Protein AF-A0A951X5S6-F1 (afdb_monomer)

Structure (mmCIF, N/CA/C/O backbone):
data_AF-A0A951X5S6-F1
#
_entry.id   AF-A0A951X5S6-F1
#
loop_
_atom_site.group_PDB
_atom_site.id
_atom_site.type_symbol
_atom_site.label_atom_id
_atom_site.label_alt_id
_atom_site.label_comp_id
_atom_site.label_asym_id
_atom_site.label_entity_id
_atom_site.label_seq_id
_atom_site.pdbx_PDB_ins_code
_atom_site.Cartn_x
_atom_site.Cartn_y
_atom_site.Cartn_z
_atom_site.occupancy
_atom_site.B_iso_or_equiv
_atom_site.auth_seq_id
_atom_site.auth_comp_id
_atom_site.auth_asym_id
_atom_site.auth_atom_id
_atom_site.pdbx_PDB_model_num
ATOM 1 N N . MET A 1 1 ? 28.724 -20.709 -17.240 1.00 33.88 1 MET A N 1
ATOM 2 C CA . MET A 1 1 ? 28.760 -19.579 -18.193 1.00 33.88 1 MET A CA 1
ATOM 3 C C . MET A 1 1 ? 27.485 -18.787 -17.995 1.00 33.88 1 MET A C 1
ATOM 5 O O . MET A 1 1 ? 26.428 -19.285 -18.357 1.00 33.88 1 MET A O 1
ATOM 9 N N . ASN A 1 2 ? 27.574 -17.626 -17.344 1.00 42.31 2 ASN A N 1
ATOM 10 C CA . ASN A 1 2 ? 26.446 -16.705 -17.236 1.00 42.31 2 ASN A CA 1
ATOM 11 C C . ASN A 1 2 ? 26.191 -16.159 -18.646 1.00 42.31 2 ASN A C 1
ATOM 13 O O . ASN A 1 2 ? 27.081 -15.526 -19.214 1.00 42.31 2 ASN A O 1
ATOM 17 N N . LYS A 1 3 ? 25.040 -16.475 -19.251 1.00 47.88 3 LYS A N 1
ATOM 18 C CA . LYS A 1 3 ? 24.579 -15.734 -20.429 1.00 47.88 3 LYS A CA 1
ATOM 19 C C . LYS A 1 3 ? 24.413 -14.295 -19.947 1.00 47.88 3 LYS A C 1
ATOM 21 O O . LYS A 1 3 ? 23.659 -14.082 -19.006 1.00 47.88 3 LYS A O 1
ATOM 26 N N . GLY A 1 4 ? 25.188 -13.359 -20.493 1.00 52.12 4 GLY A N 1
ATOM 27 C CA . GLY A 1 4 ? 24.989 -11.945 -20.184 1.00 52.12 4 GLY A CA 1
ATOM 28 C C . GLY A 1 4 ? 23.537 -11.593 -20.491 1.00 52.12 4 GLY A C 1
ATOM 29 O O . GLY A 1 4 ? 23.068 -11.938 -21.575 1.00 52.12 4 GLY A O 1
ATOM 30 N N . GLU A 1 5 ? 22.831 -11.013 -19.520 1.00 60.69 5 GLU A N 1
ATOM 31 C CA . GLU A 1 5 ? 21.484 -10.473 -19.731 1.00 60.69 5 GLU A CA 1
ATOM 32 C C . GLU A 1 5 ? 21.517 -9.557 -20.962 1.00 60.69 5 GLU A C 1
ATOM 34 O O . GLU A 1 5 ? 22.439 -8.745 -21.109 1.00 60.69 5 GLU A O 1
ATOM 39 N N . ASP A 1 6 ? 20.548 -9.705 -21.872 1.00 77.62 6 ASP A N 1
ATOM 40 C CA . ASP A 1 6 ? 20.397 -8.749 -22.970 1.00 77.62 6 ASP A CA 1
ATOM 41 C C . ASP A 1 6 ? 20.072 -7.389 -22.330 1.00 77.62 6 ASP A C 1
ATOM 43 O O . ASP A 1 6 ? 19.086 -7.287 -21.598 1.00 77.62 6 ASP A O 1
ATOM 47 N N . PRO A 1 7 ? 20.861 -6.328 -22.578 1.00 72.8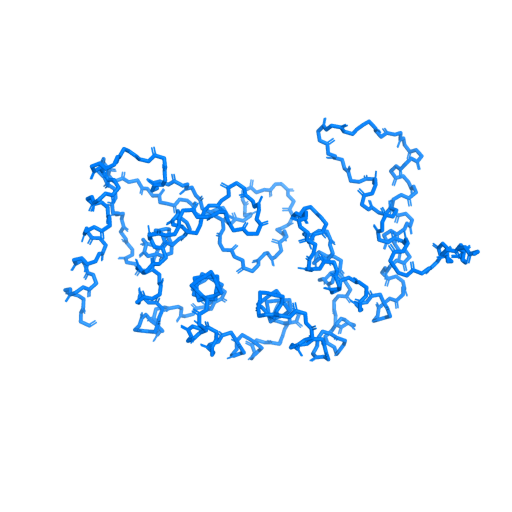8 7 PRO A N 1
ATOM 48 C CA . PRO A 1 7 ? 20.633 -5.015 -21.971 1.00 72.88 7 PRO A CA 1
ATOM 49 C C . PRO A 1 7 ? 19.288 -4.382 -22.370 1.00 72.88 7 PRO A C 1
ATOM 51 O O . PRO A 1 7 ? 18.939 -3.319 -21.862 1.00 72.88 7 PRO A O 1
ATOM 54 N N . ARG A 1 8 ? 18.547 -5.007 -23.293 1.00 81.31 8 ARG A N 1
ATOM 55 C CA . ARG A 1 8 ? 17.201 -4.617 -23.726 1.00 81.31 8 ARG A CA 1
ATOM 56 C C . ARG A 1 8 ? 16.091 -5.431 -23.054 1.00 81.31 8 ARG A C 1
ATOM 58 O O . ARG A 1 8 ? 14.921 -5.163 -23.318 1.00 81.31 8 ARG A O 1
ATOM 65 N N . GLU A 1 9 ? 16.418 -6.423 -22.227 1.00 94.88 9 GLU A N 1
ATOM 66 C CA . GLU A 1 9 ? 15.414 -7.141 -21.442 1.00 94.88 9 GLU A CA 1
ATOM 67 C C . GLU A 1 9 ? 14.782 -6.209 -20.395 1.00 94.88 9 GLU A C 1
ATOM 69 O O . GLU A 1 9 ? 15.499 -5.425 -19.764 1.00 94.88 9 GLU A O 1
ATOM 74 N N . PRO A 1 10 ? 13.459 -6.304 -20.153 1.00 96.31 10 PRO A N 1
ATOM 75 C CA . PRO A 1 10 ? 12.769 -5.439 -19.199 1.00 96.31 10 PRO A CA 1
ATOM 76 C C . PRO A 1 10 ? 13.418 -5.393 -17.806 1.00 96.31 10 PRO A C 1
ATOM 78 O O . PRO A 1 10 ? 13.558 -4.321 -17.233 1.00 96.31 10 PRO A O 1
ATOM 81 N N . ALA A 1 11 ? 13.876 -6.529 -17.271 1.00 95.88 11 ALA A N 1
ATOM 82 C CA . ALA A 1 11 ? 14.515 -6.570 -15.953 1.00 95.88 11 ALA A CA 1
ATOM 83 C C . ALA A 1 11 ? 15.849 -5.796 -15.918 1.00 95.88 11 ALA A C 1
ATOM 85 O O . ALA A 1 11 ? 16.126 -5.065 -14.968 1.00 95.88 11 ALA A O 1
ATOM 86 N N . ALA A 1 12 ? 16.659 -5.905 -16.976 1.00 95.81 12 ALA A N 1
ATOM 87 C CA . ALA A 1 12 ? 17.921 -5.177 -17.091 1.00 95.81 12 ALA A CA 1
ATOM 88 C C . ALA A 1 12 ? 17.687 -3.665 -17.246 1.00 95.81 12 ALA A C 1
ATOM 90 O O . ALA A 1 12 ? 18.358 -2.861 -16.595 1.00 95.81 12 ALA A O 1
ATOM 91 N N . LEU A 1 13 ? 16.695 -3.277 -18.056 1.00 97.31 13 LEU A N 1
ATOM 92 C CA . LEU A 1 13 ? 16.272 -1.883 -18.198 1.00 97.31 13 LEU A CA 1
ATOM 93 C C . LEU A 1 13 ? 15.762 -1.316 -16.869 1.00 97.31 13 LEU A C 1
ATOM 95 O O . LEU A 1 13 ? 16.138 -0.208 -16.490 1.00 97.31 13 LEU A O 1
ATOM 99 N N . PHE A 1 14 ? 14.956 -2.079 -16.130 1.00 97.06 14 PHE A N 1
ATOM 100 C CA . PHE A 1 14 ? 14.435 -1.643 -14.838 1.00 97.06 14 PHE A CA 1
ATOM 101 C C . PHE A 1 14 ? 15.543 -1.477 -13.801 1.00 97.06 14 PHE A C 1
ATOM 103 O O . PHE A 1 14 ? 15.618 -0.434 -13.157 1.00 97.06 14 PHE A O 1
ATOM 110 N N . ARG A 1 15 ? 16.485 -2.422 -13.712 1.00 95.38 15 ARG A N 1
ATOM 111 C CA . ARG A 1 15 ? 17.661 -2.280 -12.841 1.00 95.38 15 ARG A CA 1
ATOM 112 C C . ARG A 1 15 ? 18.473 -1.032 -13.182 1.00 95.38 15 ARG A C 1
ATOM 114 O O . ARG A 1 15 ? 18.850 -0.281 -12.286 1.00 95.38 15 ARG A O 1
ATOM 121 N N . ARG A 1 16 ? 18.685 -0.769 -14.476 1.00 94.62 16 ARG A N 1
ATOM 122 C CA . ARG A 1 16 ? 19.386 0.436 -14.932 1.00 94.62 16 ARG A CA 1
ATOM 123 C C . ARG A 1 16 ? 18.638 1.712 -14.559 1.00 94.62 16 ARG A C 1
ATOM 125 O O . ARG A 1 16 ? 19.273 2.696 -14.204 1.00 94.62 16 ARG A O 1
ATOM 132 N N . TYR A 1 17 ? 17.310 1.705 -14.626 1.00 95.50 17 TYR A N 1
ATOM 133 C CA . TYR A 1 17 ? 16.494 2.813 -14.142 1.00 95.50 17 TYR A CA 1
ATOM 134 C C . TYR A 1 17 ? 16.643 2.995 -12.622 1.00 95.50 17 TYR A C 1
ATOM 136 O O . TYR A 1 17 ? 16.951 4.100 -12.172 1.00 95.50 17 TYR A O 1
ATOM 144 N N . LEU A 1 18 ? 16.544 1.918 -11.837 1.00 93.69 18 LEU A N 1
ATOM 145 C CA . LEU A 1 18 ? 16.705 1.965 -10.382 1.00 93.69 18 LEU A CA 1
ATOM 146 C C . LEU A 1 18 ? 18.058 2.519 -9.944 1.00 93.69 18 LEU A C 1
ATOM 148 O O . LEU A 1 18 ? 18.103 3.296 -8.995 1.00 93.69 18 LEU A O 1
ATOM 152 N N . GLU A 1 19 ? 19.149 2.172 -10.632 1.00 92.44 19 GLU A N 1
ATOM 153 C CA . GLU A 1 19 ? 20.509 2.684 -10.379 1.00 92.44 19 GLU A CA 1
ATOM 154 C C . GLU A 1 19 ? 20.632 4.208 -10.521 1.00 92.44 19 GLU A C 1
ATOM 156 O O . GLU A 1 19 ? 21.604 4.793 -10.055 1.00 92.44 19 GLU A O 1
ATOM 161 N N . THR A 1 20 ? 19.648 4.861 -11.138 1.00 92.69 20 THR A N 1
ATOM 162 C CA . THR A 1 20 ? 19.690 6.289 -11.488 1.00 92.69 20 THR A CA 1
ATOM 163 C C . THR A 1 20 ? 18.660 7.125 -10.738 1.00 92.69 20 THR A C 1
ATOM 165 O O . THR A 1 20 ? 18.554 8.330 -10.967 1.00 92.69 20 THR A O 1
ATOM 168 N N . LEU A 1 21 ? 17.909 6.504 -9.824 1.00 89.81 21 LEU A N 1
ATOM 169 C CA . LEU A 1 21 ? 17.026 7.227 -8.917 1.00 89.81 21 LEU A CA 1
ATOM 170 C C . LEU A 1 21 ? 17.856 8.088 -7.947 1.00 89.81 21 LEU A C 1
ATOM 172 O O . LEU A 1 21 ? 18.859 7.591 -7.416 1.00 89.81 21 LEU A O 1
ATOM 176 N N . PRO A 1 22 ? 17.460 9.357 -7.714 1.00 85.44 22 PRO A N 1
ATOM 177 C CA . PRO A 1 22 ? 18.188 10.292 -6.861 1.00 85.44 22 PRO A CA 1
ATOM 178 C C . PRO A 1 22 ? 17.946 9.979 -5.378 1.00 85.44 22 PRO A C 1
ATOM 180 O O . PRO A 1 22 ? 17.094 10.584 -4.729 1.00 85.44 22 PRO A O 1
ATOM 183 N N . LEU A 1 23 ? 18.691 9.008 -4.849 1.00 86.69 23 LEU A N 1
ATOM 184 C CA . LEU A 1 23 ? 18.655 8.617 -3.439 1.00 86.69 23 LEU A CA 1
ATOM 185 C C . LEU A 1 23 ? 19.713 9.385 -2.619 1.00 86.69 23 LEU A C 1
ATOM 187 O O . LEU A 1 23 ? 20.753 9.741 -3.176 1.00 86.69 23 LEU A O 1
ATOM 191 N N . PRO A 1 24 ? 19.487 9.647 -1.312 1.00 83.44 24 PRO A N 1
ATOM 192 C CA . PRO A 1 24 ? 20.384 10.471 -0.486 1.00 83.44 24 PRO A CA 1
ATOM 193 C C . PRO A 1 24 ? 21.838 9.986 -0.408 1.00 83.44 24 PRO A C 1
ATOM 195 O O . PRO A 1 24 ? 22.741 10.781 -0.163 1.00 83.44 24 PRO A O 1
ATOM 198 N N . ASP A 1 25 ? 22.061 8.689 -0.589 1.00 85.94 25 ASP A N 1
ATOM 199 C CA . ASP A 1 25 ? 23.354 8.009 -0.533 1.00 85.94 25 ASP A CA 1
ATOM 200 C C . ASP A 1 25 ? 23.984 7.788 -1.917 1.00 85.94 25 ASP A C 1
ATOM 202 O O . ASP A 1 25 ? 25.022 7.129 -2.025 1.00 85.94 25 ASP A O 1
ATOM 206 N N . ARG A 1 26 ? 23.384 8.339 -2.981 1.00 87.62 26 ARG A N 1
ATOM 207 C CA . ARG A 1 26 ? 23.825 8.118 -4.357 1.00 87.62 26 ARG A CA 1
ATOM 208 C C . ARG A 1 26 ? 24.308 9.398 -5.029 1.00 87.62 26 ARG A C 1
ATOM 210 O O . ARG A 1 26 ? 23.544 10.325 -5.287 1.00 87.62 26 ARG A O 1
ATOM 217 N N . GLU A 1 27 ? 25.579 9.395 -5.414 1.00 92.50 27 GLU A N 1
ATOM 218 C CA . GLU A 1 27 ? 26.131 10.398 -6.321 1.00 92.50 27 GLU A CA 1
ATOM 219 C C . GLU A 1 27 ? 25.808 10.018 -7.771 1.00 92.50 27 GLU A C 1
ATOM 221 O O . GLU A 1 27 ? 26.148 8.927 -8.229 1.00 92.50 27 GLU A O 1
ATOM 226 N N . LEU A 1 28 ? 25.138 10.918 -8.492 1.00 93.44 28 LEU A N 1
ATOM 227 C CA . LEU A 1 28 ? 24.745 10.723 -9.886 1.00 93.44 28 LEU A CA 1
ATOM 228 C C . LEU A 1 28 ? 25.388 11.785 -10.770 1.00 93.44 28 LEU A C 1
ATOM 230 O O . LEU A 1 28 ? 25.290 12.984 -10.496 1.00 93.44 28 LEU A O 1
ATOM 234 N N . THR A 1 29 ? 25.991 11.359 -11.876 1.00 94.81 29 THR A N 1
ATOM 235 C CA . THR A 1 29 ? 26.381 12.278 -12.947 1.00 94.81 29 THR A CA 1
ATOM 236 C C . THR A 1 29 ? 25.195 12.560 -13.869 1.00 94.81 29 THR A C 1
ATOM 238 O O . THR A 1 29 ? 24.223 11.804 -13.921 1.00 94.81 29 THR A O 1
ATOM 241 N N . SER A 1 30 ? 25.288 13.616 -14.683 1.00 93.31 30 SER A N 1
ATOM 242 C CA . SER A 1 30 ? 24.302 13.866 -15.745 1.00 93.31 30 SER A CA 1
ATOM 243 C C . SER A 1 30 ? 24.176 12.680 -16.708 1.00 93.31 30 SER A C 1
ATOM 245 O O . SER A 1 30 ? 23.075 12.364 -17.147 1.00 93.31 30 SER A O 1
ATOM 247 N N . ALA A 1 31 ? 25.281 11.980 -16.984 1.00 94.12 31 ALA A N 1
ATOM 248 C CA . ALA A 1 31 ? 25.287 10.809 -17.854 1.00 94.12 31 ALA A CA 1
ATOM 249 C C . ALA A 1 31 ? 24.536 9.611 -17.240 1.00 94.12 31 ALA A C 1
ATOM 251 O O . ALA A 1 31 ? 23.875 8.872 -17.975 1.00 94.12 31 ALA A O 1
ATOM 252 N N . ASP A 1 32 ? 24.596 9.437 -15.915 1.00 93.62 32 ASP A N 1
ATOM 253 C CA . ASP A 1 32 ? 23.832 8.404 -15.203 1.00 93.62 32 ASP A CA 1
ATOM 254 C C . ASP A 1 32 ? 22.338 8.698 -15.282 1.00 93.62 32 ASP A C 1
ATOM 256 O O . ASP A 1 32 ? 21.568 7.843 -15.717 1.00 93.62 32 ASP A O 1
ATOM 260 N N . VAL A 1 33 ? 21.941 9.935 -14.967 1.00 91.62 33 VAL A N 1
ATOM 261 C CA . VAL A 1 33 ? 20.542 10.378 -15.060 1.00 91.62 33 VAL A CA 1
ATOM 262 C C . VAL A 1 33 ? 20.006 10.173 -16.478 1.00 91.62 33 VAL A C 1
ATOM 264 O O . VAL A 1 33 ? 18.943 9.584 -16.658 1.00 91.62 33 VAL A O 1
ATOM 267 N N . GLU A 1 34 ? 20.754 10.583 -17.504 1.00 94.38 34 GLU A N 1
ATOM 268 C CA . GLU A 1 34 ? 20.364 10.362 -18.898 1.00 94.38 34 GLU A CA 1
ATOM 269 C C . GLU A 1 34 ? 20.225 8.876 -19.260 1.00 94.38 34 GLU A C 1
ATOM 271 O O . GLU A 1 34 ? 19.299 8.496 -19.980 1.00 94.38 34 GLU A O 1
ATOM 276 N N . ALA A 1 35 ? 21.139 8.019 -18.795 1.00 93.56 35 ALA A N 1
ATOM 277 C CA . ALA A 1 35 ? 21.053 6.580 -19.032 1.00 93.56 35 ALA A CA 1
ATOM 278 C C . ALA A 1 35 ? 19.807 5.975 -18.370 1.00 93.56 35 ALA A C 1
ATOM 280 O O . ALA A 1 35 ? 19.143 5.134 -18.976 1.00 93.56 35 ALA A O 1
ATOM 281 N N . GLY A 1 36 ? 19.475 6.453 -17.176 1.00 94.50 36 GLY A N 1
ATOM 282 C CA . GLY A 1 36 ? 18.265 6.119 -16.441 1.00 94.50 36 GLY A CA 1
ATOM 283 C C . GLY A 1 36 ? 16.992 6.470 -17.182 1.00 94.50 36 GLY A C 1
ATOM 284 O O . GLY A 1 36 ? 16.123 5.622 -17.372 1.00 94.50 36 GLY A O 1
ATOM 285 N N . GLN A 1 37 ? 16.911 7.708 -17.669 1.00 94.69 37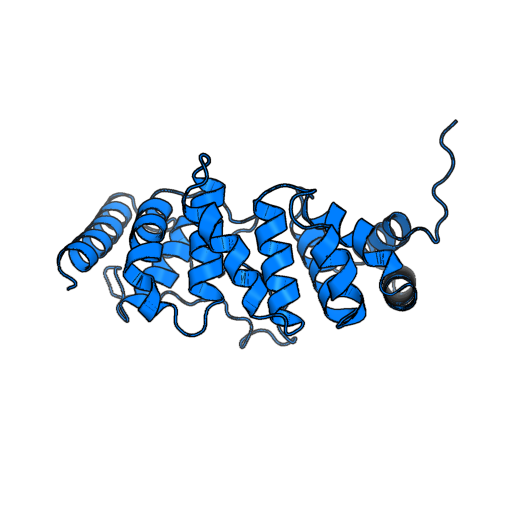 GLN A N 1
ATOM 286 C CA . GLN A 1 37 ? 15.767 8.180 -18.448 1.00 94.69 37 GLN A CA 1
ATOM 287 C C . GLN A 1 37 ? 15.602 7.396 -19.754 1.00 94.69 37 GLN A C 1
ATOM 289 O O . GLN A 1 37 ? 14.482 7.055 -20.126 1.00 94.69 37 GLN A O 1
ATOM 294 N N . ARG A 1 38 ? 16.702 7.027 -20.427 1.00 96.56 38 ARG A N 1
ATOM 295 C CA . ARG A 1 38 ? 16.642 6.145 -21.606 1.00 96.56 38 ARG A CA 1
ATOM 296 C C . ARG A 1 38 ? 16.135 4.746 -21.260 1.00 96.56 38 ARG A C 1
ATOM 298 O O . ARG A 1 38 ? 15.341 4.198 -22.017 1.00 96.56 38 ARG A O 1
ATOM 305 N N . ALA A 1 39 ? 16.569 4.174 -20.137 1.00 97.00 39 ALA A N 1
ATOM 306 C CA . ALA A 1 39 ? 16.107 2.860 -19.695 1.00 97.00 39 ALA A CA 1
ATOM 307 C C . ALA A 1 39 ? 14.614 2.877 -19.327 1.00 97.00 39 ALA A C 1
ATOM 309 O O . ALA A 1 39 ? 13.857 2.012 -19.767 1.00 97.00 39 ALA A O 1
ATOM 310 N N . ARG A 1 40 ? 14.181 3.920 -18.611 1.00 96.75 40 ARG A N 1
ATOM 311 C CA . ARG A 1 40 ? 12.775 4.203 -18.313 1.00 96.75 40 ARG A CA 1
ATOM 312 C C . ARG A 1 40 ? 11.940 4.312 -19.587 1.00 96.75 40 ARG A C 1
ATOM 314 O O . ARG A 1 40 ? 10.930 3.631 -19.711 1.00 96.75 40 ARG A O 1
ATOM 321 N N . GLN A 1 41 ? 12.378 5.120 -20.554 1.00 97.38 41 GLN A N 1
ATOM 322 C CA . GLN A 1 41 ? 11.665 5.282 -21.821 1.00 97.38 41 GLN A CA 1
ATOM 323 C C . GLN A 1 41 ? 11.575 3.962 -22.594 1.00 97.38 41 GLN A C 1
ATOM 325 O O . GLN A 1 41 ? 10.509 3.627 -23.095 1.00 97.38 41 GLN A O 1
ATOM 330 N N . ALA A 1 42 ? 12.649 3.170 -22.624 1.00 97.56 42 ALA A N 1
ATOM 331 C CA . ALA A 1 42 ? 12.632 1.863 -23.272 1.00 97.56 42 ALA A CA 1
ATOM 332 C C . ALA A 1 42 ? 11.616 0.898 -22.629 1.00 97.56 42 ALA A C 1
ATOM 334 O O . ALA A 1 42 ? 10.959 0.150 -23.349 1.00 97.56 42 ALA A O 1
ATOM 335 N N . LEU A 1 43 ? 11.436 0.928 -21.301 1.00 97.88 43 LEU A N 1
ATOM 336 C CA . LEU A 1 43 ? 10.381 0.159 -20.623 1.00 97.88 43 LEU A CA 1
ATOM 337 C C . LEU A 1 43 ? 8.980 0.595 -21.058 1.00 97.88 43 LEU A C 1
ATOM 339 O O . LEU A 1 43 ? 8.125 -0.256 -21.298 1.00 97.88 43 LEU A O 1
ATOM 343 N N . LEU A 1 44 ? 8.755 1.903 -21.184 1.00 97.19 44 LEU A N 1
ATOM 344 C CA . LEU A 1 44 ? 7.476 2.446 -21.642 1.00 97.19 44 LEU A CA 1
ATOM 345 C C . LEU A 1 44 ? 7.199 2.086 -23.106 1.00 97.19 44 LEU A C 1
ATOM 347 O O . LEU A 1 44 ? 6.083 1.692 -23.441 1.00 97.19 44 LEU A O 1
ATOM 351 N N . ASP A 1 45 ? 8.223 2.142 -23.959 1.00 97.25 45 ASP A N 1
ATOM 352 C CA . ASP A 1 45 ? 8.135 1.788 -25.379 1.00 97.25 45 ASP A CA 1
ATOM 353 C C . ASP A 1 45 ? 7.856 0.288 -25.587 1.00 97.25 45 ASP A C 1
ATOM 355 O O . ASP A 1 45 ? 7.174 -0.093 -26.541 1.00 97.25 45 ASP A O 1
ATOM 359 N N . 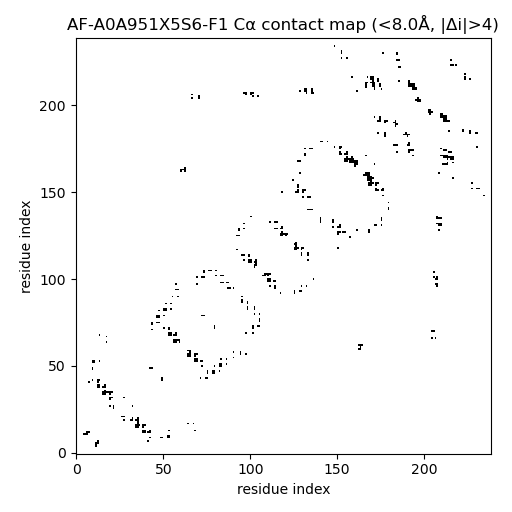LEU A 1 46 ? 8.337 -0.576 -24.683 1.00 97.44 46 LEU A N 1
ATOM 360 C CA . LEU A 1 46 ? 8.001 -2.006 -24.668 1.00 97.44 46 LEU A CA 1
ATOM 361 C C . LEU A 1 46 ? 6.522 -2.266 -24.342 1.00 97.44 46 LEU A C 1
ATOM 363 O O . LEU A 1 46 ? 5.996 -3.339 -24.664 1.00 97.44 46 LEU A O 1
ATOM 367 N N . GLY A 1 47 ? 5.838 -1.312 -23.709 1.00 97.25 47 GLY A N 1
ATOM 368 C CA . GLY A 1 47 ? 4.413 -1.406 -23.431 1.00 97.25 47 GLY A CA 1
ATOM 369 C C . GLY A 1 47 ? 4.069 -2.599 -22.534 1.00 97.25 47 GLY A C 1
ATOM 370 O O . GLY A 1 47 ? 4.727 -2.895 -21.535 1.00 97.25 47 GLY A O 1
ATOM 371 N N . ALA A 1 48 ? 3.045 -3.352 -22.938 1.00 97.75 48 ALA A N 1
ATOM 372 C CA . ALA A 1 48 ? 2.582 -4.555 -22.242 1.00 97.75 48 ALA A CA 1
ATOM 373 C C . ALA A 1 48 ? 3.681 -5.613 -21.993 1.00 97.75 48 ALA A C 1
ATOM 375 O O . ALA A 1 48 ? 3.564 -6.400 -21.052 1.00 97.75 48 ALA A O 1
ATOM 376 N N . ALA A 1 49 ? 4.744 -5.646 -22.809 1.00 97.25 49 ALA A N 1
ATOM 377 C CA . ALA A 1 49 ? 5.830 -6.616 -22.668 1.00 97.25 49 ALA A CA 1
ATOM 378 C C . ALA A 1 49 ? 6.731 -6.355 -21.446 1.00 97.25 49 ALA A C 1
ATOM 380 O O . ALA A 1 49 ? 7.381 -7.285 -20.972 1.00 97.25 49 ALA A O 1
ATOM 381 N N . ALA A 1 50 ? 6.755 -5.129 -20.913 1.00 97.81 50 ALA A N 1
ATOM 382 C CA . ALA A 1 50 ? 7.523 -4.800 -19.712 1.00 97.81 50 ALA A CA 1
ATOM 383 C C . ALA A 1 50 ? 6.830 -5.253 -18.414 1.00 97.81 50 ALA A C 1
ATOM 385 O O . ALA A 1 50 ? 7.495 -5.519 -17.413 1.00 97.81 50 ALA A O 1
ATOM 386 N N . VAL A 1 51 ? 5.499 -5.384 -18.431 1.00 98.31 51 VAL A N 1
ATOM 387 C CA . VAL A 1 51 ? 4.682 -5.576 -17.222 1.00 98.31 51 VAL A CA 1
ATOM 388 C C . VAL A 1 51 ? 5.068 -6.814 -16.406 1.00 98.31 51 VAL A C 1
ATOM 390 O O . VAL A 1 51 ? 5.171 -6.669 -15.194 1.00 98.31 51 VAL A O 1
ATOM 393 N N . PRO A 1 52 ? 5.330 -8.007 -16.984 1.00 97.62 52 PRO A N 1
A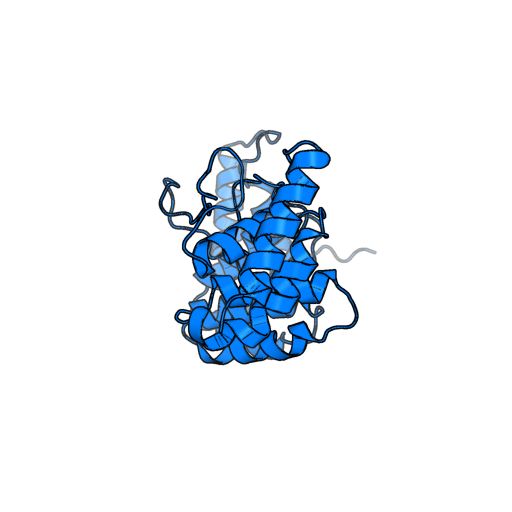TOM 394 C CA . PRO A 1 52 ? 5.706 -9.170 -16.176 1.00 97.62 52 PRO A CA 1
ATOM 395 C C . PRO A 1 52 ? 6.968 -8.949 -15.335 1.00 97.62 52 PRO A C 1
ATOM 397 O O . PRO A 1 52 ? 7.026 -9.401 -14.196 1.00 97.62 52 PRO A O 1
ATOM 400 N N . ALA A 1 53 ? 7.959 -8.228 -15.870 1.00 97.00 53 ALA A N 1
ATOM 401 C CA . ALA A 1 53 ? 9.160 -7.898 -15.112 1.00 97.00 53 ALA A CA 1
ATOM 402 C C . ALA A 1 53 ? 8.855 -6.876 -14.013 1.00 97.00 53 ALA A C 1
ATOM 404 O O . ALA A 1 53 ? 9.260 -7.082 -12.879 1.00 97.00 53 ALA A O 1
ATOM 405 N N . LEU A 1 54 ? 8.074 -5.834 -14.312 1.00 97.81 54 LEU A N 1
ATOM 406 C CA . LEU A 1 54 ? 7.677 -4.840 -13.308 1.00 97.81 54 LEU A CA 1
ATOM 407 C C . LEU A 1 54 ? 6.843 -5.462 -12.174 1.00 97.81 54 LEU A C 1
ATOM 409 O O . LEU A 1 54 ? 7.026 -5.121 -11.013 1.00 97.81 54 LEU A O 1
ATOM 413 N N . VAL A 1 55 ? 5.958 -6.418 -12.477 1.00 97.88 55 VAL A N 1
ATOM 414 C CA . VAL A 1 55 ? 5.177 -7.123 -11.448 1.00 97.88 55 VAL A CA 1
ATOM 415 C C . VAL A 1 55 ? 6.067 -8.001 -10.567 1.00 97.88 55 VAL A C 1
ATOM 417 O O . VAL A 1 55 ? 5.837 -8.074 -9.361 1.00 97.88 55 VAL A O 1
ATOM 420 N N . ALA A 1 56 ? 7.104 -8.629 -11.127 1.00 96.31 56 ALA A N 1
ATOM 421 C CA . ALA A 1 56 ? 8.054 -9.399 -10.329 1.00 96.31 56 ALA A CA 1
ATOM 422 C C . ALA A 1 56 ? 8.752 -8.524 -9.271 1.00 96.31 56 ALA A C 1
ATOM 424 O O . ALA A 1 56 ? 8.970 -8.974 -8.147 1.00 96.31 56 ALA A O 1
ATOM 425 N N . GLU A 1 57 ? 9.017 -7.257 -9.583 1.00 95.81 57 GLU A N 1
ATOM 426 C CA . GLU A 1 57 ? 9.650 -6.295 -8.670 1.00 95.81 57 GLU A CA 1
ATOM 427 C C . GLU A 1 57 ? 8.730 -5.871 -7.516 1.00 95.81 57 GLU A C 1
ATOM 429 O O . GLU A 1 57 ? 9.208 -5.465 -6.459 1.00 95.81 57 GLU A O 1
ATOM 434 N N . LEU A 1 58 ? 7.414 -6.088 -7.627 1.00 94.88 58 LEU A N 1
ATOM 435 C CA . LEU A 1 58 ? 6.488 -5.921 -6.499 1.00 94.88 58 LEU A CA 1
ATOM 436 C C . LEU A 1 58 ? 6.728 -6.950 -5.378 1.00 94.88 58 LEU A C 1
ATOM 438 O O . LEU A 1 58 ? 6.196 -6.793 -4.281 1.00 94.88 58 LEU A O 1
ATOM 442 N N . THR A 1 59 ? 7.546 -7.983 -5.617 1.00 92.69 59 THR A N 1
ATOM 443 C CA . THR A 1 59 ? 8.008 -8.927 -4.582 1.00 92.69 59 THR A CA 1
ATOM 444 C C . THR A 1 59 ? 9.302 -8.502 -3.888 1.00 92.69 59 THR A C 1
ATOM 446 O O . THR A 1 59 ? 9.719 -9.172 -2.941 1.00 92.69 59 THR A O 1
ATOM 449 N N . ALA A 1 60 ? 9.953 -7.420 -4.336 1.00 87.38 60 ALA A N 1
ATOM 450 C CA . ALA A 1 60 ? 11.249 -7.000 -3.812 1.00 87.38 60 ALA A CA 1
ATOM 451 C C . ALA A 1 60 ? 11.210 -6.748 -2.291 1.00 87.38 60 ALA A C 1
ATOM 453 O O . ALA A 1 60 ? 10.170 -6.484 -1.697 1.00 87.38 60 ALA A O 1
ATOM 454 N N . ALA A 1 61 ? 12.353 -6.824 -1.614 1.00 83.69 61 ALA A N 1
ATOM 455 C CA . ALA A 1 61 ? 12.422 -6.379 -0.218 1.00 83.69 61 ALA A CA 1
ATOM 456 C C . ALA A 1 61 ? 12.490 -4.845 -0.115 1.00 83.69 61 ALA A C 1
ATOM 458 O O . ALA A 1 61 ? 12.027 -4.265 0.867 1.00 83.69 61 ALA A O 1
ATOM 459 N N . ASP A 1 62 ? 13.080 -4.215 -1.133 1.00 87.69 62 ASP A N 1
ATOM 460 C CA . ASP A 1 62 ? 13.287 -2.776 -1.221 1.00 87.69 62 ASP A CA 1
ATOM 461 C C . ASP A 1 62 ? 12.016 -2.063 -1.692 1.00 87.69 62 ASP A C 1
ATOM 463 O O . ASP A 1 62 ? 11.487 -2.336 -2.772 1.00 87.69 62 ASP A O 1
ATOM 467 N N . PHE A 1 63 ? 11.542 -1.128 -0.872 1.00 87.94 63 PHE A N 1
ATOM 468 C CA . PHE A 1 63 ? 10.370 -0.321 -1.176 1.00 87.94 63 PHE A CA 1
ATOM 469 C C . PHE A 1 63 ? 10.595 0.599 -2.381 1.00 87.94 63 PHE A C 1
ATOM 471 O O . PHE A 1 63 ? 9.677 0.777 -3.175 1.00 87.94 63 PHE A O 1
ATOM 478 N N . VAL A 1 64 ? 11.809 1.136 -2.565 1.00 88.62 64 VAL A N 1
ATOM 479 C CA . VAL A 1 64 ? 12.116 2.031 -3.696 1.00 88.62 64 VAL A CA 1
ATOM 480 C C . VAL A 1 64 ? 11.925 1.298 -5.022 1.00 88.62 64 VAL A C 1
ATOM 482 O O . VAL A 1 64 ? 11.330 1.841 -5.951 1.00 88.62 64 VAL A O 1
ATOM 485 N N . ALA A 1 65 ? 12.379 0.044 -5.098 1.00 91.75 65 ALA A N 1
ATOM 486 C CA . ALA A 1 65 ? 12.159 -0.805 -6.262 1.00 91.75 65 ALA A CA 1
ATOM 487 C C . ALA A 1 65 ? 10.666 -1.072 -6.517 1.00 91.75 65 ALA A C 1
ATOM 489 O O . ALA A 1 65 ? 10.212 -0.938 -7.653 1.00 91.75 65 ALA A O 1
ATOM 490 N N . LYS A 1 66 ? 9.884 -1.389 -5.475 1.00 91.88 66 LYS A N 1
ATOM 491 C CA . LYS A 1 66 ? 8.431 -1.599 -5.612 1.00 91.88 66 LYS A CA 1
ATOM 492 C C . LYS A 1 66 ? 7.718 -0.368 -6.144 1.00 91.88 66 LYS A C 1
ATOM 494 O O . LYS A 1 66 ? 6.951 -0.480 -7.096 1.00 91.88 66 LYS A O 1
ATOM 499 N N . ASP A 1 67 ? 7.977 0.780 -5.527 1.00 89.38 67 ASP A N 1
ATOM 500 C CA . ASP A 1 67 ? 7.318 2.044 -5.849 1.00 89.38 67 ASP A CA 1
ATOM 501 C C . ASP A 1 67 ? 7.634 2.457 -7.292 1.00 89.38 67 ASP A C 1
ATOM 503 O O . ASP A 1 67 ? 6.732 2.692 -8.092 1.00 89.38 67 ASP A O 1
ATOM 507 N N . ALA A 1 68 ? 8.908 2.374 -7.688 1.00 92.06 68 ALA A N 1
ATOM 508 C CA . ALA A 1 68 ? 9.339 2.652 -9.055 1.00 92.06 68 ALA A CA 1
ATOM 509 C C . ALA A 1 68 ? 8.724 1.693 -10.092 1.00 92.06 68 ALA A C 1
ATOM 511 O O . ALA A 1 68 ? 8.353 2.117 -11.190 1.00 92.06 68 ALA A O 1
ATOM 512 N N . ALA A 1 69 ? 8.616 0.398 -9.776 1.00 95.62 69 ALA A N 1
ATOM 513 C CA . ALA A 1 69 ? 7.984 -0.576 -10.666 1.00 95.62 69 ALA A CA 1
ATOM 514 C C . ALA A 1 69 ? 6.489 -0.289 -10.826 1.00 95.62 69 ALA A C 1
ATOM 516 O O . ALA A 1 69 ? 5.946 -0.331 -11.933 1.00 95.62 69 ALA A O 1
ATOM 517 N N . TYR A 1 70 ? 5.834 0.024 -9.714 1.00 94.38 70 TYR A N 1
ATOM 518 C CA . TYR A 1 70 ? 4.421 0.330 -9.663 1.00 94.38 70 TYR A CA 1
ATOM 519 C C . TYR A 1 70 ? 4.079 1.629 -10.411 1.00 94.38 70 TYR A C 1
ATOM 521 O O . TYR A 1 70 ? 3.133 1.647 -11.201 1.00 94.38 70 TYR A O 1
ATOM 529 N N . ASP A 1 71 ? 4.888 2.676 -10.270 1.00 92.31 71 ASP A N 1
ATOM 530 C CA . ASP A 1 71 ? 4.738 3.920 -11.030 1.00 92.31 71 ASP A CA 1
ATOM 531 C C . ASP A 1 71 ? 4.840 3.690 -12.541 1.00 92.31 71 ASP A C 1
ATOM 533 O O . ASP A 1 71 ? 4.005 4.182 -13.306 1.00 92.31 71 ASP A O 1
ATOM 537 N N . LEU A 1 72 ? 5.803 2.877 -12.986 1.00 95.56 72 LEU A N 1
ATOM 538 C CA . LEU A 1 72 ? 5.917 2.518 -14.402 1.00 95.56 72 LEU A CA 1
ATOM 539 C C . LEU A 1 72 ? 4.719 1.705 -14.893 1.00 95.56 72 LEU A C 1
ATOM 541 O O . LEU A 1 72 ? 4.243 1.932 -16.005 1.00 95.56 72 LEU A O 1
ATOM 545 N N . ILE A 1 73 ? 4.188 0.793 -14.073 1.00 96.69 73 ILE A N 1
ATOM 546 C CA . ILE A 1 73 ? 2.951 0.062 -14.386 1.00 96.69 73 ILE A CA 1
ATOM 547 C C . ILE A 1 73 ? 1.790 1.035 -14.632 1.00 96.69 73 ILE A C 1
ATOM 549 O O . ILE A 1 73 ? 0.997 0.828 -15.555 1.00 96.69 73 ILE A O 1
ATOM 553 N N . LEU A 1 74 ? 1.678 2.096 -13.834 1.00 94.69 74 LEU A N 1
ATOM 554 C CA . LEU A 1 74 ? 0.623 3.095 -13.994 1.00 94.69 74 LEU A CA 1
ATOM 555 C C . LEU A 1 74 ? 0.834 3.991 -15.210 1.00 94.69 74 LEU A C 1
ATOM 557 O O . LEU A 1 74 ? -0.133 4.307 -15.907 1.00 94.69 74 LEU A O 1
ATOM 561 N N . GLU A 1 75 ? 2.075 4.371 -15.494 1.00 95.12 75 GLU A N 1
ATOM 562 C CA . GLU A 1 75 ? 2.425 5.191 -16.653 1.00 95.12 75 GLU A CA 1
ATOM 563 C C . GLU A 1 75 ? 2.225 4.456 -17.984 1.00 95.12 75 GLU A C 1
ATOM 565 O O . GLU A 1 75 ? 1.764 5.056 -18.956 1.00 95.12 75 GLU A O 1
ATOM 570 N N . LEU A 1 76 ? 2.462 3.139 -18.017 1.00 96.31 76 LEU A N 1
ATOM 571 C CA . LEU A 1 76 ? 2.081 2.272 -19.142 1.00 96.31 76 LEU A CA 1
ATOM 572 C C . LEU A 1 76 ? 0.573 2.339 -19.451 1.00 96.31 76 LEU A C 1
ATOM 574 O O . LEU A 1 76 ? 0.133 2.044 -20.572 1.00 96.31 76 LEU A O 1
ATOM 578 N N . GLY A 1 77 ? -0.240 2.726 -18.467 1.00 94.88 77 GLY A N 1
ATOM 579 C CA . GLY A 1 77 ? -1.651 3.011 -18.648 1.00 94.88 77 GLY A CA 1
ATOM 580 C C . GLY A 1 77 ? -2.451 1.774 -19.057 1.00 94.88 77 GLY A C 1
ATOM 581 O O . GLY A 1 77 ? -2.301 0.677 -18.519 1.00 94.88 77 GLY A O 1
ATOM 582 N N . GLN A 1 78 ? -3.338 1.938 -20.042 1.00 95.94 78 GLN A N 1
ATOM 583 C CA . GLN A 1 78 ? -4.254 0.875 -20.477 1.00 95.94 78 GLN A CA 1
ATOM 584 C C . GLN A 1 78 ? -3.539 -0.401 -20.952 1.00 95.94 78 GLN A C 1
ATOM 586 O O . GLN A 1 78 ? -4.098 -1.490 -20.819 1.00 95.94 78 GLN A O 1
ATOM 591 N N . GLN A 1 79 ? -2.304 -0.288 -21.454 1.00 96.44 79 GLN A N 1
ATOM 592 C CA . GLN A 1 79 ? -1.524 -1.431 -21.936 1.00 96.44 79 GLN A CA 1
ATOM 593 C C . GLN A 1 79 ? -1.148 -2.407 -20.811 1.00 96.44 79 GLN A C 1
ATOM 595 O O . GLN A 1 79 ? -0.943 -3.591 -21.078 1.00 96.44 79 GLN A O 1
ATOM 600 N N . ALA A 1 80 ? -1.105 -1.944 -19.556 1.00 97.69 80 ALA A N 1
ATOM 601 C CA . ALA A 1 80 ? -0.753 -2.780 -18.413 1.00 97.69 80 ALA A CA 1
ATOM 602 C C . ALA A 1 80 ? -1.897 -3.680 -17.919 1.00 97.69 80 ALA A C 1
ATOM 604 O O . ALA A 1 80 ? -1.642 -4.695 -17.274 1.00 97.69 80 ALA A O 1
ATOM 605 N N . ARG A 1 81 ? -3.160 -3.367 -18.242 1.00 97.12 81 ARG A N 1
ATOM 606 C CA . ARG A 1 81 ? -4.340 -4.020 -17.636 1.00 97.12 81 ARG A CA 1
ATOM 607 C C . ARG A 1 81 ? -4.395 -5.526 -17.843 1.00 97.12 81 ARG A C 1
ATOM 609 O O . ARG A 1 81 ? -4.609 -6.270 -16.893 1.00 97.12 81 ARG A O 1
ATOM 616 N N . GLU A 1 82 ? -4.249 -5.976 -19.080 1.00 97.38 82 GLU A N 1
ATOM 617 C CA . GLU A 1 82 ? -4.379 -7.398 -19.390 1.00 97.38 82 GLU A CA 1
ATOM 618 C C . GLU A 1 82 ? -3.200 -8.225 -18.835 1.00 97.38 82 GLU A C 1
ATOM 620 O O . GLU A 1 82 ? -3.449 -9.245 -18.191 1.00 97.38 82 GLU A O 1
ATOM 625 N N . PRO A 1 83 ? -1.930 -7.794 -18.974 1.00 98.12 83 PRO A N 1
ATOM 626 C CA . PRO A 1 83 ? -0.822 -8.435 -18.266 1.00 98.12 83 PRO A CA 1
ATOM 627 C C . PRO A 1 83 ? -0.998 -8.470 -16.738 1.00 98.12 83 PRO A C 1
ATOM 629 O O . PRO A 1 83 ? -0.755 -9.512 -16.135 1.00 98.12 83 PRO A O 1
ATOM 632 N N . LEU A 1 84 ? -1.483 -7.387 -16.117 1.00 98.00 84 LEU A N 1
ATOM 633 C CA . LEU A 1 84 ? -1.768 -7.342 -14.676 1.00 98.00 84 LEU A CA 1
ATOM 634 C C . LEU A 1 84 ? -2.835 -8.364 -14.266 1.00 98.00 84 LEU A C 1
ATOM 636 O O . LEU A 1 84 ? -2.630 -9.106 -13.310 1.00 98.00 84 LEU A O 1
ATOM 640 N N . ARG A 1 85 ? -3.944 -8.464 -15.014 1.00 97.12 85 ARG A N 1
ATOM 641 C CA . ARG A 1 85 ? -5.002 -9.463 -14.763 1.00 97.12 85 ARG A CA 1
ATOM 642 C C . ARG A 1 85 ? -4.464 -10.891 -14.788 1.00 97.12 85 ARG A C 1
ATOM 644 O O . ARG A 1 85 ? -4.910 -11.719 -14.000 1.00 97.12 85 ARG A O 1
ATOM 651 N N . ARG A 1 86 ? -3.502 -11.179 -15.669 1.00 97.31 86 ARG A N 1
ATOM 652 C CA . ARG A 1 86 ? -2.847 -12.496 -15.749 1.00 97.31 86 ARG A CA 1
ATOM 653 C C . ARG A 1 86 ? -1.879 -12.761 -14.602 1.00 97.31 86 ARG A C 1
ATOM 655 O O . ARG A 1 86 ? -1.617 -13.923 -14.313 1.00 97.31 86 ARG A O 1
ATOM 662 N N . ALA A 1 87 ? -1.344 -11.715 -13.979 1.00 97.00 87 ALA A N 1
ATOM 663 C CA . ALA A 1 87 ? -0.396 -11.841 -12.881 1.00 97.00 87 ALA A CA 1
ATOM 664 C C . ALA A 1 87 ? -1.066 -12.002 -11.503 1.00 97.00 87 ALA A C 1
ATOM 666 O O . ALA A 1 87 ? -0.391 -12.362 -10.537 1.00 97.00 87 ALA A O 1
ATOM 667 N N . VAL A 1 88 ? -2.382 -11.792 -11.398 1.00 95.38 88 VAL A N 1
ATOM 668 C CA . VAL A 1 88 ? -3.142 -12.049 -10.164 1.00 95.38 88 VAL A CA 1
ATOM 669 C C . VAL A 1 88 ? -2.933 -13.495 -9.700 1.00 95.38 88 VAL A C 1
ATOM 671 O O . VAL A 1 88 ? -3.114 -14.441 -10.467 1.00 95.38 88 VAL A O 1
ATOM 674 N N . GLY A 1 89 ? -2.570 -13.666 -8.431 1.00 94.50 89 GLY A N 1
ATOM 675 C CA . GLY A 1 89 ? -2.344 -14.952 -7.777 1.00 94.50 89 GLY A CA 1
ATOM 676 C C . GLY A 1 89 ? -0.978 -15.581 -8.054 1.00 94.50 89 GLY A C 1
ATOM 677 O O . GLY A 1 89 ? -0.727 -16.695 -7.598 1.00 94.50 89 GLY A O 1
ATOM 678 N N . THR A 1 90 ? -0.085 -14.911 -8.790 1.00 96.12 90 THR A N 1
ATOM 679 C CA . THR A 1 90 ? 1.212 -15.496 -9.190 1.00 96.12 90 THR A CA 1
ATOM 680 C C . THR A 1 90 ? 2.374 -15.134 -8.261 1.00 96.12 90 THR A C 1
ATOM 682 O O . THR A 1 90 ? 3.359 -15.867 -8.207 1.00 96.12 90 THR A O 1
ATOM 685 N N . HIS A 1 91 ? 2.244 -14.052 -7.484 1.00 93.94 91 HIS A N 1
ATOM 686 C CA . HIS A 1 91 ? 3.317 -13.494 -6.646 1.00 93.94 91 HIS A CA 1
ATOM 687 C C . HIS A 1 91 ? 2.958 -13.381 -5.153 1.00 93.94 91 HIS A C 1
ATOM 689 O O . HIS A 1 91 ? 3.748 -12.878 -4.356 1.00 93.94 91 HIS A O 1
ATOM 695 N N . GLY A 1 92 ? 1.784 -13.882 -4.762 1.00 95.88 92 GLY A N 1
ATOM 696 C CA . GLY A 1 92 ? 1.308 -13.885 -3.381 1.00 95.88 92 GLY A CA 1
ATOM 697 C C . GLY A 1 92 ? 0.338 -12.743 -3.052 1.00 95.88 92 GLY A C 1
ATOM 698 O O . GLY A 1 92 ? 0.194 -11.786 -3.813 1.00 95.88 92 GLY A O 1
ATOM 699 N N . PRO A 1 93 ? -0.332 -12.831 -1.890 1.00 96.88 93 PRO A N 1
ATOM 700 C CA . PRO A 1 93 ? -1.511 -12.021 -1.589 1.00 96.88 93 PRO A CA 1
ATOM 701 C C . PRO A 1 93 ? -1.205 -10.531 -1.410 1.00 96.88 93 PRO A C 1
ATOM 703 O O . PRO A 1 93 ? -2.046 -9.693 -1.714 1.00 96.88 93 PRO A O 1
ATOM 706 N N . VAL A 1 94 ? -0.003 -10.180 -0.942 1.00 96.12 94 VAL A N 1
ATOM 707 C CA . VAL A 1 94 ? 0.406 -8.773 -0.831 1.00 96.12 94 VAL A CA 1
ATOM 708 C C . VAL A 1 94 ? 0.543 -8.152 -2.220 1.00 96.12 94 VAL A C 1
ATOM 710 O O . VAL A 1 94 ? -0.005 -7.080 -2.458 1.00 96.12 94 VAL A O 1
ATOM 713 N N . VAL A 1 95 ? 1.195 -8.839 -3.164 1.00 96.75 95 VAL A N 1
ATOM 714 C CA . VAL A 1 95 ? 1.312 -8.365 -4.553 1.00 96.75 95 VAL A CA 1
ATOM 715 C C . VAL A 1 95 ? -0.055 -8.291 -5.234 1.00 96.75 95 VAL A C 1
ATOM 717 O O . VAL A 1 95 ? -0.304 -7.360 -5.994 1.00 96.75 95 VAL A O 1
ATOM 720 N N . ASP A 1 96 ? -0.983 -9.189 -4.904 1.00 97.19 96 ASP A N 1
ATOM 721 C CA . ASP A 1 96 ? -2.357 -9.109 -5.412 1.00 97.19 96 ASP A CA 1
ATOM 722 C C . ASP A 1 96 ? -3.077 -7.822 -4.974 1.00 97.19 96 ASP A C 1
ATOM 724 O O . ASP A 1 96 ? -3.854 -7.266 -5.753 1.00 97.19 96 ASP A O 1
ATOM 728 N N . ILE A 1 97 ? -2.783 -7.290 -3.779 1.00 96.81 97 ILE A N 1
ATOM 729 C CA . ILE A 1 97 ? -3.303 -5.984 -3.334 1.00 96.81 97 ILE A CA 1
ATOM 730 C C . ILE A 1 97 ? -2.750 -4.846 -4.205 1.00 96.81 97 ILE A C 1
ATOM 732 O O . ILE A 1 97 ? -3.509 -3.966 -4.630 1.00 96.81 97 ILE A O 1
ATOM 736 N N . TRP A 1 98 ? -1.449 -4.874 -4.511 1.00 95.94 98 TRP A N 1
ATOM 737 C CA . TRP A 1 98 ? -0.823 -3.914 -5.426 1.00 95.94 98 TRP A CA 1
ATOM 738 C C . TRP A 1 98 ? -1.457 -3.987 -6.821 1.00 95.94 98 TRP A C 1
ATOM 740 O O . TRP A 1 98 ? -1.898 -2.970 -7.354 1.00 95.94 98 TRP A O 1
ATOM 750 N N . ILE A 1 99 ? -1.584 -5.190 -7.389 1.00 96.69 99 ILE A N 1
ATOM 751 C CA . ILE A 1 99 ? -2.179 -5.404 -8.717 1.00 96.69 99 ILE A CA 1
ATOM 752 C C . ILE A 1 99 ? -3.629 -4.907 -8.762 1.00 96.69 99 ILE A C 1
ATOM 754 O O . ILE A 1 99 ? -3.995 -4.179 -9.687 1.00 96.69 99 ILE A O 1
ATOM 758 N N . ALA A 1 100 ? -4.455 -5.254 -7.770 1.00 96.00 100 ALA A N 1
ATOM 759 C CA . ALA A 1 100 ? -5.849 -4.815 -7.701 1.00 96.00 100 ALA A CA 1
ATOM 760 C C . ALA A 1 100 ? -5.967 -3.283 -7.632 1.00 96.00 100 ALA A C 1
ATOM 762 O O . ALA A 1 100 ? -6.815 -2.688 -8.304 1.00 96.00 100 ALA A O 1
ATOM 763 N N . THR A 1 101 ? -5.076 -2.631 -6.881 1.00 94.12 101 THR A N 1
ATOM 764 C CA . THR A 1 101 ? -5.022 -1.164 -6.785 1.00 94.12 101 THR A CA 1
ATOM 765 C C . THR A 1 101 ? -4.606 -0.528 -8.113 1.00 94.12 101 THR A C 1
ATOM 767 O O . THR A 1 101 ? -5.278 0.398 -8.580 1.00 94.12 101 THR A O 1
ATOM 770 N N . ALA A 1 102 ? -3.566 -1.052 -8.773 1.00 94.62 102 ALA A N 1
ATOM 771 C CA . ALA A 1 102 ? -3.156 -0.577 -10.095 1.00 94.62 102 ALA A CA 1
ATOM 772 C C . ALA A 1 102 ? -4.300 -0.712 -11.103 1.00 94.62 102 ALA A C 1
ATOM 774 O O . ALA A 1 102 ? -4.635 0.236 -11.813 1.00 94.62 102 ALA A O 1
ATOM 775 N N . LEU A 1 103 ? -4.959 -1.872 -11.141 1.00 95.56 103 LEU A N 1
ATOM 776 C CA . LEU A 1 103 ? -6.080 -2.117 -12.040 1.00 95.56 103 LEU A CA 1
ATOM 777 C C . LEU A 1 103 ? -7.244 -1.147 -11.797 1.00 95.56 103 LEU A C 1
ATOM 779 O O . LEU A 1 103 ? -7.758 -0.580 -12.770 1.00 95.56 103 LEU A O 1
ATOM 783 N N . ARG A 1 104 ? -7.609 -0.884 -10.534 1.00 92.69 104 ARG A N 1
ATOM 784 C CA . ARG A 1 104 ? -8.579 0.167 -10.183 1.00 92.69 104 ARG A CA 1
ATOM 785 C C . ARG A 1 104 ? -8.156 1.511 -10.753 1.00 92.69 104 ARG A C 1
ATOM 787 O O . ARG A 1 104 ? -8.967 2.177 -11.397 1.00 92.69 104 ARG A O 1
ATOM 794 N N . ARG A 1 105 ? -6.902 1.915 -10.539 1.00 91.25 105 ARG A N 1
ATOM 795 C CA . ARG A 1 105 ? -6.391 3.209 -11.009 1.00 91.25 105 ARG A CA 1
ATOM 796 C C . ARG A 1 105 ? -6.421 3.327 -12.529 1.00 91.25 105 ARG A C 1
ATOM 798 O O . ARG A 1 105 ? -6.702 4.399 -13.057 1.00 91.25 105 ARG A O 1
ATOM 805 N N . LEU A 1 106 ? -6.218 2.214 -13.221 1.00 92.69 106 LEU A N 1
ATOM 806 C CA . LEU A 1 106 ? -6.344 2.092 -14.671 1.00 92.69 106 LEU A CA 1
ATOM 807 C C . LEU A 1 106 ? -7.810 1.973 -15.143 1.00 92.69 106 LEU A C 1
ATOM 809 O O . LEU A 1 106 ? -8.063 1.716 -16.322 1.00 92.69 106 LEU A O 1
ATOM 813 N N . GLY A 1 107 ? -8.784 2.171 -14.248 1.00 90.62 107 GLY A N 1
ATOM 814 C CA . GLY A 1 107 ? -10.220 2.253 -14.525 1.00 90.62 107 GLY A CA 1
ATOM 815 C C . GLY A 1 107 ? -10.979 0.931 -14.398 1.00 90.62 107 GLY A C 1
ATOM 816 O O . GLY A 1 107 ? -12.068 0.810 -14.953 1.00 90.62 107 GLY A O 1
ATOM 817 N N . ALA A 1 108 ? -10.386 -0.114 -13.805 1.00 90.50 108 ALA A N 1
ATOM 818 C CA . ALA A 1 108 ? -11.049 -1.398 -13.541 1.00 90.50 108 ALA A CA 1
ATOM 819 C C . ALA A 1 108 ? -11.485 -1.446 -12.072 1.00 90.50 108 ALA A C 1
ATOM 821 O O . ALA A 1 108 ? -10.874 -2.120 -11.247 1.00 90.50 108 ALA A O 1
ATOM 822 N N . SER A 1 109 ? -12.485 -0.632 -11.729 1.00 82.31 109 SER A N 1
ATOM 823 C CA . SER A 1 109 ? -12.904 -0.403 -10.339 1.00 82.31 109 SER A CA 1
ATOM 824 C C . SER A 1 109 ? -13.387 -1.666 -9.617 1.00 82.31 109 SER A C 1
ATOM 826 O O . SER A 1 109 ? -13.327 -1.722 -8.394 1.00 82.31 109 SER A O 1
ATOM 828 N N . ASP A 1 110 ? -13.835 -2.673 -10.364 1.00 88.31 110 ASP A N 1
ATOM 829 C CA . ASP A 1 110 ? -14.272 -3.981 -9.873 1.00 88.31 110 ASP A CA 1
ATOM 830 C C . ASP A 1 110 ? -13.123 -4.847 -9.335 1.00 88.31 110 ASP A C 1
ATOM 832 O O . ASP A 1 110 ? -13.354 -5.776 -8.566 1.00 88.31 110 ASP A O 1
ATOM 836 N N . GLU A 1 111 ? -11.871 -4.534 -9.673 1.00 92.19 111 GLU A N 1
ATOM 837 C CA . GLU A 1 111 ? -10.722 -5.360 -9.293 1.00 92.19 111 GLU A CA 1
ATOM 838 C C . GLU A 1 111 ? -10.391 -5.296 -7.795 1.00 92.19 111 GLU A C 1
ATOM 840 O O . GLU A 1 111 ? -9.794 -6.236 -7.268 1.00 92.19 111 GLU A O 1
ATOM 845 N N . LEU A 1 112 ? -10.863 -4.270 -7.072 1.00 91.38 112 LEU A N 1
ATOM 846 C CA . LEU A 1 112 ? -10.770 -4.245 -5.607 1.00 91.38 112 LEU A CA 1
ATOM 847 C C . LEU A 1 112 ? -11.577 -5.362 -4.938 1.00 91.38 112 LEU A C 1
ATOM 849 O O . LEU A 1 112 ? -11.249 -5.743 -3.813 1.00 91.38 112 LEU A O 1
ATOM 853 N N . GLU A 1 113 ? -12.584 -5.930 -5.611 1.00 92.62 113 GLU A N 1
ATOM 854 C CA . GLU A 1 113 ? -13.373 -7.026 -5.042 1.00 92.62 113 GLU A CA 1
ATOM 855 C C . GLU A 1 113 ? -12.507 -8.251 -4.710 1.00 92.62 113 GLU A C 1
ATOM 857 O O . GLU A 1 113 ? -12.835 -9.036 -3.819 1.00 92.62 113 GLU A O 1
ATOM 862 N N . ARG A 1 114 ? -11.347 -8.378 -5.364 1.00 92.94 114 ARG A N 1
ATOM 863 C CA . ARG A 1 114 ? -10.361 -9.434 -5.108 1.00 92.94 114 ARG A CA 1
ATOM 864 C C . ARG A 1 114 ? -9.634 -9.297 -3.774 1.00 92.94 114 ARG A C 1
ATOM 866 O O . ARG A 1 114 ? -9.074 -10.282 -3.307 1.00 92.94 114 ARG A O 1
ATOM 873 N N . ILE A 1 115 ? -9.633 -8.113 -3.162 1.00 96.38 115 ILE A N 1
ATOM 874 C CA . ILE A 1 115 ? -8.985 -7.887 -1.863 1.00 96.38 115 ILE A CA 1
ATOM 875 C C . ILE A 1 115 ? -9.896 -8.358 -0.721 1.00 96.38 115 ILE A C 1
ATOM 877 O O . ILE A 1 115 ? -9.404 -8.766 0.328 1.00 96.38 115 ILE A O 1
ATOM 881 N N . TRP A 1 116 ? -11.221 -8.378 -0.909 1.00 96.62 116 TRP A N 1
ATOM 882 C CA . TRP A 1 116 ? -12.167 -8.769 0.144 1.00 96.62 116 TRP A CA 1
ATOM 883 C C . TRP A 1 116 ? -11.891 -10.139 0.784 1.00 96.62 116 TRP A C 1
ATOM 885 O O . TRP A 1 116 ? -11.937 -10.207 2.013 1.00 96.62 116 TRP A O 1
ATOM 895 N N . PRO A 1 117 ? -11.591 -11.216 0.029 1.00 97.25 117 PRO A N 1
ATOM 896 C CA . PRO A 1 117 ? -11.246 -12.508 0.622 1.00 97.25 117 PRO A CA 1
ATOM 897 C C . PRO A 1 117 ? -9.965 -12.478 1.468 1.00 97.25 117 PRO A C 1
ATOM 899 O O . PRO A 1 117 ? -9.803 -13.301 2.365 1.00 97.25 117 PRO A O 1
ATOM 902 N N . LEU A 1 118 ? -9.055 -11.525 1.231 1.00 97.88 118 LEU A N 1
ATOM 903 C CA . LEU A 1 118 ? -7.800 -11.416 1.982 1.00 97.88 118 LEU A CA 1
ATOM 904 C C . LEU A 1 118 ? -8.010 -10.948 3.428 1.00 97.88 118 LEU A C 1
ATOM 906 O O . LEU A 1 118 ? -7.130 -11.158 4.261 1.00 97.88 118 LEU A O 1
ATOM 910 N N . LEU A 1 119 ? -9.184 -10.400 3.763 1.00 97.81 119 LEU A N 1
ATOM 911 C CA . LEU A 1 119 ? -9.568 -10.127 5.153 1.00 97.81 119 LEU A CA 1
ATOM 912 C C . LEU A 1 119 ? -9.687 -11.405 5.999 1.00 97.81 119 LEU A C 1
ATOM 914 O O . LEU A 1 119 ? -9.658 -11.326 7.220 1.00 97.81 119 LEU A O 1
ATOM 918 N N . GLU A 1 120 ? -9.800 -12.576 5.373 1.00 97.25 120 GLU A N 1
ATOM 919 C CA . GLU A 1 120 ? -9.890 -13.879 6.047 1.00 97.25 120 GLU A CA 1
ATOM 920 C C . GLU A 1 120 ? -8.579 -14.677 5.948 1.00 97.25 120 GLU A C 1
ATOM 922 O O . GLU A 1 1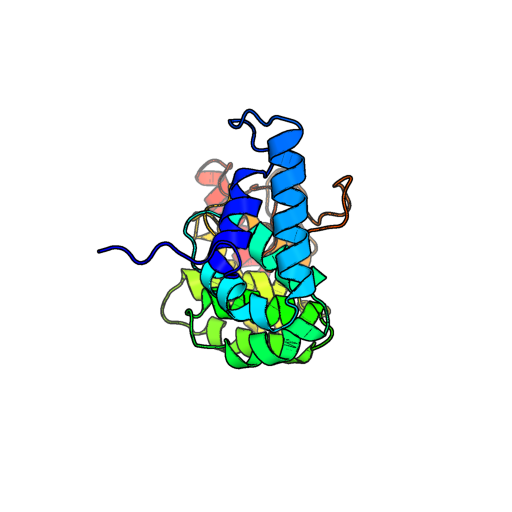20 ? -8.513 -15.842 6.343 1.00 97.25 120 GLU A O 1
ATOM 927 N N . HIS A 1 121 ? -7.510 -14.068 5.423 1.00 98.00 121 HIS A N 1
ATOM 928 C CA . HIS A 1 121 ? -6.230 -14.741 5.230 1.00 98.00 121 HIS A CA 1
ATOM 929 C C . HIS A 1 121 ? -5.627 -15.213 6.566 1.00 98.00 121 HIS A C 1
ATOM 931 O O . HIS A 1 121 ? -5.726 -14.529 7.582 1.00 98.00 121 HIS A O 1
ATOM 937 N N . GLY A 1 122 ? -4.957 -16.372 6.582 1.00 97.06 122 GLY A N 1
ATOM 938 C CA . GLY A 1 122 ? -4.400 -16.948 7.818 1.00 97.06 122 GLY A CA 1
ATOM 939 C C . GLY A 1 122 ? -3.305 -16.088 8.463 1.00 97.06 122 GLY A C 1
ATOM 940 O O . GLY A 1 122 ? -3.176 -16.037 9.686 1.00 97.06 122 GLY A O 1
ATOM 941 N N . GLU A 1 123 ? -2.553 -15.353 7.648 1.00 97.50 123 GLU A N 1
ATOM 942 C CA . GLU A 1 123 ? -1.518 -14.430 8.109 1.00 97.50 123 GLU A CA 1
ATOM 943 C C . GLU A 1 123 ? -2.088 -13.044 8.442 1.00 97.50 123 GLU A C 1
ATOM 945 O O . GLU A 1 123 ? -2.653 -12.378 7.573 1.00 97.50 123 GLU A O 1
ATOM 950 N N . GLY A 1 124 ? -1.868 -12.575 9.676 1.00 97.44 124 GLY A N 1
ATOM 951 C CA . GLY A 1 124 ? -2.359 -11.269 10.135 1.00 97.44 124 GLY A CA 1
ATOM 952 C C . GLY A 1 124 ? -1.816 -10.085 9.334 1.00 97.44 124 GLY A C 1
ATOM 953 O O . GLY A 1 124 ? -2.559 -9.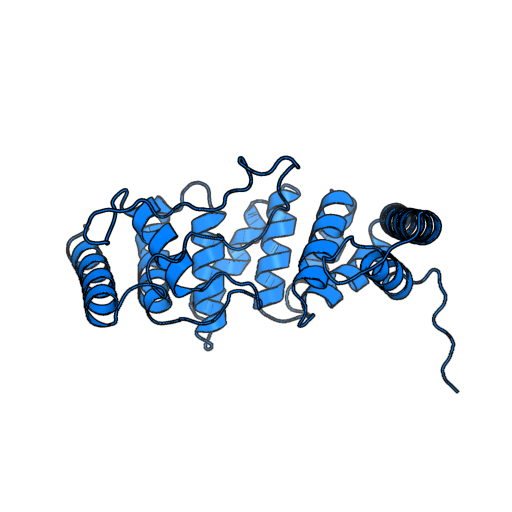150 9.072 1.00 97.44 124 GLY A O 1
ATOM 954 N N . TYR A 1 125 ? -0.567 -10.156 8.853 1.00 97.44 125 TYR A N 1
ATOM 955 C CA . TYR A 1 125 ? 0.017 -9.099 8.008 1.00 97.44 125 TYR A CA 1
ATOM 956 C C . TYR A 1 125 ? -0.839 -8.832 6.767 1.00 97.44 125 TYR A C 1
ATOM 958 O O . TYR A 1 125 ? -1.220 -7.699 6.490 1.00 97.44 125 TYR A O 1
ATOM 966 N N . VAL A 1 126 ? -1.209 -9.907 6.066 1.00 98.19 126 VAL A N 1
ATOM 967 C CA . VAL A 1 126 ? -2.034 -9.851 4.858 1.00 98.19 126 VAL A CA 1
ATOM 968 C C . VAL A 1 126 ? -3.425 -9.308 5.174 1.00 98.19 126 VAL A C 1
ATOM 970 O O . VAL A 1 126 ? -3.900 -8.431 4.455 1.00 98.19 126 VAL A O 1
ATOM 973 N N . ARG A 1 127 ? -4.059 -9.763 6.267 1.00 98.12 127 ARG A N 1
ATOM 974 C CA . ARG A 1 127 ? -5.374 -9.244 6.686 1.00 98.12 127 ARG A CA 1
ATOM 975 C C . ARG A 1 127 ? -5.332 -7.743 6.954 1.00 98.12 127 ARG A C 1
ATOM 977 O O . ARG A 1 127 ? -6.208 -7.013 6.493 1.00 98.12 127 ARG A O 1
ATOM 984 N N . HIS A 1 128 ? -4.313 -7.279 7.677 1.00 98.44 128 HIS A N 1
ATOM 985 C CA . HIS A 1 128 ? -4.168 -5.870 8.029 1.00 98.44 128 HIS A CA 1
ATOM 986 C C 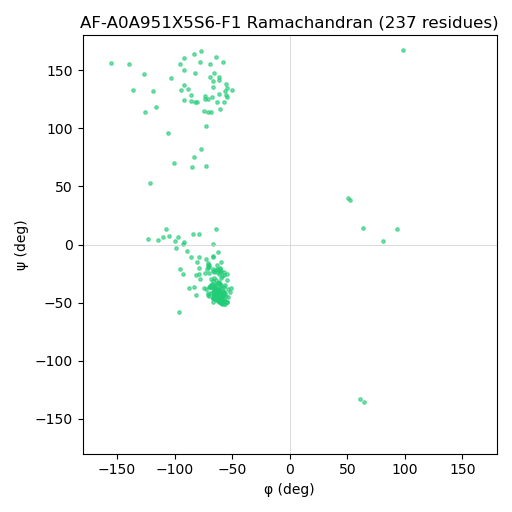. HIS A 1 128 ? -3.914 -5.006 6.791 1.00 98.44 128 HIS A C 1
ATOM 988 O O . HIS A 1 128 ? -4.594 -3.998 6.610 1.00 98.44 128 HIS A O 1
ATOM 994 N N . LEU A 1 129 ? -3.012 -5.424 5.897 1.00 97.69 129 LEU A N 1
ATOM 995 C CA . LEU A 1 129 ? -2.764 -4.718 4.639 1.00 97.69 129 LEU A CA 1
ATOM 996 C C . LEU A 1 129 ? -4.001 -4.684 3.734 1.00 97.69 129 LEU A C 1
ATOM 998 O O . LEU A 1 129 ? -4.306 -3.641 3.160 1.00 97.69 129 LEU A O 1
ATOM 1002 N N . ALA A 1 130 ? -4.752 -5.783 3.645 1.00 97.69 130 ALA A N 1
ATOM 1003 C CA . ALA A 1 130 ? -6.003 -5.830 2.895 1.00 97.69 130 ALA A CA 1
ATOM 1004 C C . ALA A 1 130 ? -7.049 -4.860 3.467 1.00 97.69 130 ALA A C 1
ATOM 1006 O O . ALA A 1 130 ? -7.685 -4.124 2.712 1.00 97.69 130 ALA A O 1
ATOM 1007 N N . ALA A 1 131 ? -7.201 -4.811 4.795 1.00 97.81 131 ALA A N 1
ATOM 1008 C CA . ALA A 1 131 ? -8.116 -3.887 5.461 1.00 97.81 131 ALA A CA 1
ATOM 1009 C C . ALA A 1 131 ? -7.719 -2.423 5.242 1.00 97.81 131 ALA A C 1
ATOM 1011 O O . ALA A 1 131 ? -8.582 -1.599 4.939 1.00 97.81 131 ALA A O 1
ATOM 1012 N N . LEU A 1 132 ? -6.425 -2.109 5.351 1.00 96.38 132 LEU A N 1
ATOM 1013 C CA . LEU A 1 132 ? -5.889 -0.775 5.088 1.00 96.38 132 LEU A CA 1
ATOM 1014 C C . LEU A 1 132 ? -6.113 -0.355 3.632 1.00 96.38 132 LEU A C 1
ATOM 1016 O O . LEU A 1 132 ? -6.635 0.732 3.393 1.00 96.38 132 LEU A O 1
ATOM 1020 N N . ALA A 1 133 ? -5.778 -1.219 2.670 1.00 95.06 133 ALA A N 1
ATOM 1021 C CA . ALA A 1 133 ? -5.979 -0.942 1.252 1.00 95.06 133 ALA A CA 1
ATOM 1022 C C . ALA A 1 133 ? -7.461 -0.738 0.923 1.00 95.06 133 ALA A C 1
ATOM 1024 O O . ALA A 1 133 ? -7.821 0.256 0.304 1.00 95.06 133 ALA A O 1
ATOM 1025 N N . LEU A 1 134 ? -8.351 -1.620 1.385 1.00 95.00 134 LEU A N 1
ATOM 1026 C CA . LEU A 1 134 ? -9.786 -1.460 1.151 1.00 95.00 134 LEU A CA 1
ATOM 1027 C C . LEU A 1 134 ? -10.317 -0.169 1.772 1.00 95.00 134 LEU A C 1
ATOM 1029 O O . LEU A 1 134 ? -10.974 0.599 1.079 1.00 95.00 134 LEU A O 1
ATOM 1033 N N . ALA A 1 135 ? -10.009 0.100 3.042 1.00 93.19 135 ALA A N 1
ATOM 1034 C CA . ALA A 1 135 ? -10.490 1.295 3.728 1.00 93.19 135 ALA A CA 1
ATOM 1035 C C . ALA A 1 135 ? -9.991 2.594 3.070 1.00 93.19 135 ALA A C 1
ATOM 1037 O O . ALA A 1 135 ? -10.708 3.593 3.088 1.00 93.19 135 ALA A O 1
ATOM 1038 N N . PHE A 1 136 ? -8.792 2.577 2.483 1.00 90.69 136 PHE A N 1
ATOM 1039 C CA . PHE A 1 136 ? -8.198 3.729 1.809 1.00 90.69 136 PHE A CA 1
ATOM 1040 C C . PHE A 1 136 ? -8.680 3.902 0.360 1.00 90.69 136 PHE A C 1
ATOM 1042 O O . PHE A 1 136 ? -8.872 5.026 -0.098 1.00 90.69 136 PHE A O 1
ATOM 1049 N N . GLN A 1 137 ? -8.893 2.803 -0.369 1.00 87.44 137 GLN A N 1
ATOM 1050 C CA . GLN A 1 137 ? -9.162 2.839 -1.809 1.00 87.44 137 GLN A CA 1
ATOM 1051 C C . GLN A 1 137 ? -10.655 2.885 -2.161 1.00 87.44 137 GLN A C 1
ATOM 1053 O O . GLN A 1 137 ? -10.997 3.348 -3.250 1.00 87.44 137 GLN A O 1
ATOM 1058 N N . ILE A 1 138 ? -11.560 2.399 -1.305 1.00 84.88 138 ILE A N 1
ATOM 1059 C CA . ILE A 1 138 ? -12.994 2.375 -1.633 1.00 84.88 138 ILE A CA 1
ATOM 1060 C C . ILE A 1 138 ? -13.671 3.708 -1.287 1.00 84.88 138 ILE A C 1
ATOM 1062 O O . ILE A 1 138 ? -13.600 4.194 -0.162 1.00 84.88 138 ILE A O 1
ATOM 1066 N N . GLU A 1 139 ? -14.401 4.275 -2.250 1.00 75.94 139 GLU A N 1
ATOM 1067 C CA . GLU A 1 139 ? -15.067 5.584 -2.109 1.00 75.94 139 GLU A CA 1
ATOM 1068 C C . GLU A 1 139 ? -16.120 5.613 -0.988 1.00 75.94 139 GLU A C 1
ATOM 1070 O O . GLU A 1 139 ? -16.400 6.664 -0.415 1.00 75.94 139 GLU A O 1
ATOM 1075 N N . ASN A 1 140 ? -16.691 4.454 -0.641 1.00 80.44 140 ASN A N 1
ATOM 1076 C CA . ASN A 1 140 ? -17.711 4.312 0.396 1.00 80.44 140 ASN A CA 1
ATOM 1077 C C . ASN A 1 140 ? -17.270 3.347 1.508 1.00 80.44 140 ASN A C 1
ATOM 1079 O O . ASN A 1 140 ? -17.981 2.398 1.847 1.00 80.44 140 ASN A O 1
ATOM 1083 N N . ALA A 1 141 ? -16.092 3.583 2.096 1.00 81.50 141 ALA A N 1
ATOM 1084 C CA . ALA A 1 141 ? -15.563 2.736 3.171 1.00 81.50 141 ALA A CA 1
ATOM 1085 C C . ALA A 1 141 ? -16.533 2.583 4.352 1.00 81.50 141 ALA A C 1
ATOM 1087 O O . ALA A 1 141 ? -16.614 1.523 4.977 1.00 81.50 141 ALA A O 1
ATOM 1088 N N . GLN A 1 142 ? -17.348 3.609 4.598 1.00 85.00 142 GLN A N 1
ATOM 1089 C CA . GLN A 1 142 ? -18.372 3.605 5.639 1.00 85.00 142 GLN A CA 1
ATOM 1090 C C . GLN A 1 142 ? -19.441 2.532 5.454 1.00 85.00 142 GLN A C 1
ATOM 1092 O O . GLN A 1 142 ? -19.830 1.890 6.430 1.00 85.00 142 GLN A O 1
ATOM 1097 N N . ALA A 1 143 ? -19.891 2.288 4.220 1.00 88.62 143 ALA A N 1
ATOM 1098 C CA . ALA A 1 143 ? -20.865 1.231 3.949 1.00 88.62 143 ALA A CA 1
ATOM 1099 C C . ALA A 1 143 ? -20.328 -0.167 4.288 1.00 88.62 143 ALA A C 1
ATOM 1101 O O . ALA A 1 143 ? -21.106 -1.084 4.543 1.00 88.62 143 ALA A O 1
ATOM 1102 N N . HIS A 1 144 ? -19.005 -0.323 4.354 1.00 92.31 144 HIS A N 1
ATOM 1103 C CA . HIS A 1 144 ? -18.340 -1.583 4.662 1.00 92.31 144 HIS A CA 1
ATOM 1104 C C . HIS A 1 144 ? -17.720 -1.620 6.065 1.00 92.31 144 HIS A C 1
ATOM 1106 O O . HIS A 1 144 ? -16.956 -2.541 6.372 1.00 92.31 144 HIS A O 1
ATOM 1112 N N . LYS A 1 145 ? -18.071 -0.667 6.945 1.00 91.94 145 LYS A N 1
ATOM 1113 C CA . LYS A 1 145 ? -17.499 -0.551 8.297 1.00 91.94 145 LYS A CA 1
ATOM 1114 C C . LYS A 1 145 ? -17.550 -1.862 9.086 1.00 91.94 145 LYS A C 1
ATOM 1116 O O . LYS A 1 145 ? -16.591 -2.198 9.763 1.00 91.94 145 LYS A O 1
ATOM 1121 N N . THR A 1 146 ? -18.619 -2.646 8.954 1.00 93.12 146 THR A N 1
ATOM 1122 C CA . THR A 1 146 ? -18.796 -3.909 9.689 1.00 93.12 146 THR A CA 1
ATOM 1123 C C . THR A 1 146 ? -17.775 -4.978 9.309 1.00 93.12 146 THR A C 1
ATOM 1125 O O . THR A 1 146 ? -17.426 -5.800 10.151 1.00 93.12 146 THR A O 1
ATOM 1128 N N . ARG A 1 147 ? -17.271 -4.954 8.069 1.00 93.75 147 ARG A N 1
ATOM 1129 C CA . ARG A 1 147 ? -16.234 -5.874 7.578 1.00 93.75 147 ARG A CA 1
ATOM 1130 C C . ARG A 1 147 ? -14.828 -5.350 7.861 1.00 93.75 147 ARG A C 1
ATOM 1132 O O . ARG A 1 147 ? -13.945 -6.131 8.189 1.00 93.75 147 ARG A O 1
ATOM 1139 N N . LEU A 1 148 ? -14.626 -4.036 7.747 1.00 95.94 148 LEU A N 1
ATOM 1140 C CA . LEU A 1 148 ? -13.306 -3.412 7.881 1.00 95.94 148 LEU A CA 1
ATOM 1141 C C . LEU A 1 148 ? -12.896 -3.187 9.338 1.00 95.94 148 LEU A C 1
ATOM 1143 O O . LEU A 1 148 ? -11.760 -3.473 9.706 1.00 95.94 148 LEU A O 1
ATOM 1147 N N . MET A 1 149 ? -13.810 -2.705 10.183 1.00 96.31 149 MET A N 1
ATOM 1148 C CA . MET A 1 149 ? -13.494 -2.303 11.556 1.00 96.31 149 MET A CA 1
ATOM 1149 C C . MET A 1 149 ? -12.883 -3.417 12.414 1.00 96.31 149 MET A C 1
ATOM 1151 O O . MET A 1 149 ? -11.925 -3.112 13.119 1.00 96.31 149 MET A O 1
ATOM 1155 N N . PRO A 1 150 ? -13.345 -4.684 12.373 1.00 96.81 150 PRO A N 1
ATOM 1156 C CA . PRO A 1 150 ? -12.697 -5.753 13.131 1.00 96.81 150 PRO A CA 1
ATOM 1157 C C . PRO A 1 150 ? -11.211 -5.905 12.787 1.00 96.81 150 PRO A C 1
ATOM 1159 O O . PRO A 1 150 ? -10.385 -5.994 13.690 1.00 96.81 150 PRO A O 1
ATOM 1162 N N . MET A 1 151 ? -10.873 -5.855 11.496 1.00 98.00 151 MET A N 1
ATOM 1163 C CA . MET A 1 151 ? -9.499 -6.006 11.010 1.00 98.00 151 MET A CA 1
ATOM 1164 C C . MET A 1 151 ? -8.653 -4.759 11.268 1.00 98.00 151 MET A C 1
ATOM 1166 O O . MET A 1 151 ? -7.495 -4.876 11.648 1.00 98.00 151 MET A O 1
ATOM 1170 N N . LEU A 1 152 ? -9.225 -3.559 11.133 1.00 97.94 152 LEU A N 1
ATOM 1171 C CA . LEU A 1 152 ? -8.526 -2.320 11.486 1.00 97.94 152 LEU A CA 1
ATOM 1172 C C . LEU A 1 152 ? -8.256 -2.231 12.999 1.00 97.94 152 LEU A C 1
ATOM 1174 O O . LEU A 1 152 ? -7.203 -1.752 13.408 1.00 97.94 152 LEU A O 1
ATOM 1178 N N . LEU A 1 153 ? -9.182 -2.697 13.845 1.00 98.19 153 LEU A N 1
ATOM 1179 C CA . LEU A 1 153 ? -8.981 -2.740 15.299 1.00 98.19 153 LEU A CA 1
ATOM 1180 C C . LEU A 1 153 ? -7.937 -3.782 15.703 1.00 98.19 153 LEU A C 1
ATOM 1182 O O . LEU A 1 153 ? -7.180 -3.523 16.637 1.00 98.19 153 LEU A O 1
ATOM 1186 N N . GLU A 1 154 ? -7.895 -4.926 15.016 1.00 98.31 154 GLU A N 1
ATOM 1187 C CA . GLU A 1 154 ? -6.825 -5.922 15.157 1.00 98.31 154 GLU A CA 1
ATOM 1188 C C . GLU A 1 154 ? -5.468 -5.321 14.755 1.00 98.31 154 GLU A C 1
ATOM 1190 O O . GLU A 1 154 ? -4.498 -5.414 15.506 1.00 98.31 154 GLU A O 1
ATOM 1195 N N . ALA A 1 155 ? -5.428 -4.592 13.636 1.00 98.25 155 ALA A N 1
ATOM 1196 C CA . ALA A 1 155 ? -4.230 -3.942 13.112 1.00 98.25 155 ALA A CA 1
ATOM 1197 C C . ALA A 1 155 ? -3.617 -2.897 14.065 1.00 98.25 155 ALA A C 1
ATOM 1199 O O . ALA A 1 155 ? -2.424 -2.621 13.973 1.00 98.25 155 ALA A O 1
ATOM 1200 N N . LEU A 1 156 ? -4.372 -2.358 15.035 1.00 98.12 156 LEU A N 1
ATOM 1201 C CA . LEU A 1 156 ? -3.813 -1.495 16.089 1.00 98.12 156 LEU A CA 1
ATOM 1202 C C . LEU A 1 156 ? -2.749 -2.204 16.946 1.00 98.12 156 LEU A C 1
ATOM 1204 O O . LEU A 1 156 ? -1.972 -1.539 17.632 1.00 98.12 156 LEU A O 1
ATOM 1208 N N . ASP A 1 157 ? -2.737 -3.537 16.967 1.00 97.81 157 ASP A N 1
ATOM 1209 C CA . ASP A 1 157 ? -1.755 -4.342 17.698 1.00 97.81 157 ASP A CA 1
ATOM 1210 C C . ASP A 1 157 ? -0.542 -4.745 16.844 1.00 97.81 157 ASP A C 1
ATOM 1212 O O . ASP A 1 157 ? 0.380 -5.377 17.358 1.00 97.81 157 ASP A O 1
ATOM 1216 N N . ASP A 1 158 ? -0.502 -4.337 15.575 1.00 97.62 158 ASP A N 1
ATOM 1217 C CA . ASP A 1 158 ? 0.563 -4.670 14.635 1.00 97.62 158 ASP A CA 1
ATOM 1218 C C . ASP A 1 158 ? 1.486 -3.472 14.371 1.00 97.62 158 ASP A C 1
ATOM 1220 O O . ASP A 1 158 ? 1.214 -2.613 13.535 1.00 97.62 158 ASP A O 1
ATOM 1224 N N . GLU A 1 159 ? 2.606 -3.409 15.089 1.00 96.31 159 GLU A N 1
ATOM 1225 C CA . GLU A 1 159 ? 3.589 -2.324 14.948 1.00 96.31 159 GLU A CA 1
ATOM 1226 C C . GLU A 1 159 ? 4.592 -2.555 13.800 1.00 96.31 159 GLU A C 1
ATOM 1228 O O . GLU A 1 159 ? 5.567 -1.815 13.676 1.00 96.31 159 GLU A O 1
ATOM 1233 N N . ARG A 1 160 ? 4.385 -3.571 12.948 1.00 96.25 160 ARG A N 1
ATOM 1234 C CA . ARG A 1 160 ? 5.248 -3.784 11.779 1.00 96.25 160 ARG A CA 1
ATOM 1235 C C . ARG A 1 160 ? 5.102 -2.639 10.780 1.00 96.25 160 ARG A C 1
ATOM 1237 O O . ARG A 1 160 ? 4.023 -2.072 10.598 1.00 96.25 160 ARG A O 1
ATOM 1244 N N . SER A 1 161 ? 6.200 -2.354 10.092 1.00 93.69 161 SER A N 1
ATOM 1245 C CA . SER A 1 161 ? 6.223 -1.483 8.924 1.00 93.69 161 SER A CA 1
ATOM 1246 C C . SER A 1 161 ? 5.357 -2.032 7.794 1.00 93.69 161 SER A C 1
ATOM 1248 O O . SER A 1 161 ? 5.367 -3.232 7.522 1.00 93.69 161 SER A O 1
ATOM 1250 N N . ILE A 1 162 ? 4.668 -1.139 7.090 1.00 92.56 162 ILE A N 1
ATOM 1251 C CA . ILE A 1 162 ? 4.005 -1.435 5.822 1.00 92.56 162 ILE A CA 1
ATOM 1252 C C . ILE A 1 162 ? 5.092 -1.544 4.761 1.00 92.56 162 ILE A C 1
ATOM 1254 O O . ILE A 1 162 ? 5.751 -0.550 4.474 1.00 92.56 162 ILE A O 1
ATOM 1258 N N . GLU A 1 163 ? 5.287 -2.729 4.187 1.00 89.44 163 GLU A N 1
ATOM 1259 C CA . GLU A 1 163 ? 6.184 -2.956 3.043 1.00 89.44 163 GLU A CA 1
ATOM 1260 C C . GLU A 1 163 ? 7.602 -2.386 3.242 1.00 89.44 163 GLU A C 1
ATOM 1262 O O . GLU A 1 163 ? 8.186 -1.817 2.325 1.00 89.44 163 GLU A O 1
ATOM 1267 N N . SER A 1 164 ? 8.150 -2.525 4.456 1.00 86.44 164 SER A N 1
ATOM 1268 C CA . SER A 1 164 ? 9.469 -1.992 4.853 1.00 86.44 164 SER A CA 1
ATOM 1269 C C . SER A 1 164 ? 9.593 -0.458 4.837 1.00 86.44 164 SER A C 1
ATOM 1271 O O . SER A 1 164 ? 10.699 0.072 4.932 1.00 86.44 164 SER A O 1
ATOM 1273 N N . THR A 1 165 ? 8.480 0.272 4.754 1.00 88.56 165 THR A N 1
ATOM 1274 C CA . THR A 1 165 ? 8.461 1.737 4.877 1.00 88.56 165 THR A CA 1
ATOM 1275 C C . THR A 1 165 ? 8.592 2.188 6.341 1.00 88.56 165 THR A C 1
ATOM 1277 O O . THR A 1 165 ? 8.398 1.397 7.270 1.00 88.56 165 THR A O 1
ATOM 1280 N N . PRO A 1 166 ? 8.862 3.480 6.597 1.00 88.62 166 PRO A N 1
ATOM 1281 C CA . PRO A 1 166 ? 8.792 4.041 7.948 1.00 88.62 166 PRO A CA 1
ATOM 1282 C C . PRO A 1 166 ? 7.375 4.076 8.551 1.00 88.62 166 PRO A C 1
ATOM 1284 O O . PRO A 1 166 ? 7.234 4.379 9.734 1.00 88.62 166 PRO A O 1
ATOM 1287 N N . PHE A 1 167 ? 6.326 3.806 7.766 1.00 92.06 167 PHE A N 1
ATOM 1288 C CA . PHE A 1 167 ? 4.938 3.846 8.223 1.00 92.06 167 PHE A CA 1
ATOM 1289 C C . PHE A 1 167 ? 4.521 2.495 8.790 1.00 92.06 167 PHE A C 1
ATOM 1291 O O . PHE A 1 167 ? 4.749 1.456 8.172 1.00 92.06 167 PHE A O 1
ATOM 1298 N N . THR A 1 168 ? 3.873 2.498 9.951 1.00 95.75 168 THR A N 1
ATOM 1299 C CA . THR A 1 168 ? 3.436 1.261 10.603 1.00 95.75 168 THR A CA 1
ATOM 1300 C C . THR A 1 168 ? 1.988 0.926 10.278 1.00 95.75 168 THR A C 1
ATOM 1302 O O . THR A 1 168 ? 1.162 1.801 9.981 1.00 95.75 168 THR A O 1
ATOM 1305 N N . ILE A 1 169 ? 1.669 -0.364 10.370 1.00 97.50 169 ILE A N 1
ATOM 1306 C CA . ILE A 1 169 ? 0.300 -0.865 10.254 1.00 97.50 169 ILE A CA 1
ATOM 1307 C C . ILE A 1 169 ? -0.577 -0.246 11.348 1.00 97.50 169 ILE A C 1
ATOM 1309 O O . ILE A 1 169 ? -1.634 0.301 11.039 1.00 97.50 169 ILE A O 1
ATOM 1313 N N . ALA A 1 170 ? -0.122 -0.253 12.602 1.00 97.38 170 ALA A N 1
ATOM 1314 C CA . ALA A 1 170 ? -0.851 0.302 13.739 1.00 97.38 170 ALA A CA 1
ATOM 1315 C C . ALA A 1 170 ? -1.152 1.805 13.593 1.00 97.38 170 ALA A C 1
ATOM 1317 O O . ALA A 1 170 ? -2.289 2.228 13.828 1.00 97.38 170 ALA A O 1
ATOM 1318 N N . GLY A 1 171 ? -0.170 2.611 13.175 1.00 96.00 171 GLY A N 1
ATOM 1319 C CA . GLY A 1 171 ? -0.361 4.045 12.940 1.00 96.00 171 GLY A CA 1
ATOM 1320 C C . GLY A 1 171 ? -1.368 4.318 11.821 1.00 96.00 171 GLY A C 1
ATOM 1321 O O . GLY A 1 171 ? -2.299 5.110 11.985 1.00 96.00 171 GLY A O 1
ATOM 1322 N N . SER A 1 172 ? -1.247 3.586 10.714 1.00 95.44 172 SER A N 1
ATOM 1323 C CA . SER A 1 172 ? -2.145 3.713 9.560 1.00 95.44 172 SER A CA 1
ATOM 1324 C C . SER A 1 172 ? -3.561 3.219 9.871 1.00 95.44 172 SER A C 1
ATOM 1326 O O . SER A 1 172 ? -4.545 3.835 9.461 1.00 95.44 172 SER A O 1
ATOM 1328 N N . ALA A 1 173 ? -3.692 2.161 10.673 1.00 97.25 173 ALA A N 1
ATOM 1329 C CA . ALA A 1 173 ? -4.975 1.657 11.147 1.00 97.25 173 ALA A CA 1
ATOM 1330 C C . ALA A 1 173 ? -5.674 2.671 12.056 1.00 97.25 173 ALA A C 1
ATOM 1332 O O . ALA A 1 173 ? -6.865 2.928 11.880 1.00 97.25 173 ALA A O 1
ATOM 1333 N N . LEU A 1 174 ? -4.940 3.303 12.980 1.00 97.00 174 LEU A N 1
ATOM 1334 C CA . LEU A 1 174 ? -5.478 4.380 13.811 1.00 97.00 174 LEU A CA 1
ATOM 1335 C C . LEU A 1 174 ? -5.987 5.542 12.955 1.00 97.00 174 LEU A C 1
ATOM 1337 O O . LEU A 1 174 ? -7.065 6.073 13.234 1.00 97.00 174 LEU A O 1
ATOM 1341 N N . ALA A 1 175 ? -5.250 5.919 11.911 1.00 94.56 175 ALA A N 1
ATOM 1342 C CA . ALA A 1 175 ? -5.670 6.973 10.999 1.00 94.56 175 ALA A CA 1
ATOM 1343 C C . AL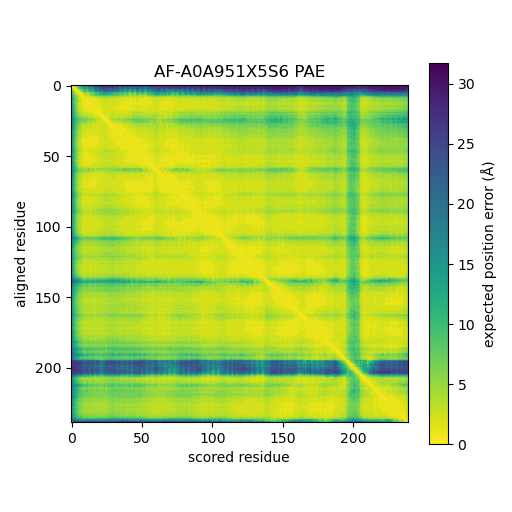A A 1 175 ? -6.960 6.606 10.257 1.00 94.56 175 ALA A C 1
ATOM 1345 O O . ALA A 1 175 ? -7.913 7.387 10.269 1.00 94.56 175 ALA A O 1
ATOM 1346 N N . MET A 1 176 ? -7.045 5.389 9.712 1.00 94.38 176 MET A N 1
ATOM 1347 C CA . MET A 1 176 ? -8.256 4.918 9.036 1.00 94.38 176 MET A CA 1
ATOM 1348 C C . MET A 1 176 ? -9.455 4.825 9.979 1.00 94.38 176 MET A C 1
ATOM 1350 O O . MET A 1 176 ? -10.544 5.280 9.632 1.00 94.38 176 MET A O 1
ATOM 1354 N N . ILE A 1 177 ? -9.265 4.313 11.197 1.00 95.56 177 ILE A N 1
ATOM 1355 C CA . ILE A 1 177 ? -10.320 4.267 12.215 1.00 95.56 177 ILE A CA 1
ATOM 1356 C C . ILE A 1 177 ? -10.769 5.681 12.587 1.00 95.56 177 ILE A C 1
ATOM 1358 O O . ILE A 1 177 ? -11.967 5.924 12.688 1.00 95.56 177 ILE A O 1
ATOM 1362 N N . SER A 1 178 ? -9.841 6.623 12.756 1.00 93.94 178 SER A N 1
ATOM 1363 C CA . SER A 1 178 ? -10.159 8.019 13.090 1.00 93.94 178 SER A CA 1
ATOM 1364 C C . SER A 1 178 ? -10.929 8.708 11.963 1.00 93.94 178 SER A C 1
ATOM 1366 O O . SER A 1 178 ? -11.934 9.373 12.221 1.00 93.94 178 SER A O 1
ATOM 1368 N N . ALA A 1 179 ? -10.526 8.489 10.707 1.00 91.12 179 ALA A N 1
ATOM 1369 C CA . ALA A 1 179 ? -11.223 8.993 9.527 1.00 91.12 179 ALA A CA 1
ATOM 1370 C C . ALA A 1 179 ? -12.642 8.410 9.417 1.00 91.12 179 ALA A C 1
ATOM 1372 O O . ALA A 1 179 ? -13.609 9.145 9.205 1.00 91.12 179 ALA A O 1
ATOM 1373 N N . MET A 1 180 ? -12.790 7.100 9.640 1.00 91.12 180 MET A N 1
ATOM 1374 C CA . MET A 1 180 ? -14.093 6.433 9.636 1.00 91.12 180 MET A CA 1
ATOM 1375 C C . MET A 1 180 ? -14.967 6.849 10.832 1.00 91.12 180 MET A C 1
ATOM 1377 O O . MET A 1 180 ? -16.178 7.006 10.701 1.00 91.12 180 MET A O 1
ATOM 1381 N N . ALA A 1 181 ? -14.385 7.088 12.000 1.00 92.19 181 ALA A N 1
ATOM 1382 C CA . ALA A 1 181 ? -15.119 7.548 13.174 1.00 92.19 181 ALA A CA 1
ATOM 1383 C C . ALA A 1 181 ? -15.402 9.060 13.154 1.00 92.19 181 ALA A C 1
ATOM 1385 O O . ALA A 1 181 ? -16.233 9.536 13.927 1.00 92.19 181 ALA A O 1
ATOM 1386 N N . ARG A 1 182 ? -14.716 9.811 12.281 1.00 91.81 182 ARG A N 1
ATOM 1387 C CA . ARG A 1 182 ? -14.687 11.283 12.240 1.00 91.81 182 ARG A CA 1
ATOM 1388 C C . ARG A 1 182 ? -14.322 11.901 13.596 1.00 91.81 182 ARG A C 1
ATOM 1390 O O . ARG A 1 182 ? -14.887 12.920 13.986 1.00 91.81 182 ARG A O 1
ATOM 1397 N N . GLN A 1 183 ? -13.391 11.272 14.314 1.00 93.00 183 GLN A N 1
ATOM 1398 C CA . GLN A 1 183 ? -12.889 11.743 15.606 1.00 93.00 183 GLN A CA 1
ATOM 1399 C C . GLN A 1 183 ? -11.478 11.213 15.892 1.00 93.00 183 GLN A C 1
ATOM 1401 O O . GLN A 1 183 ? -11.093 10.155 15.401 1.00 93.00 183 GLN A O 1
ATOM 1406 N N . SER A 1 184 ? -10.740 11.928 16.742 1.00 94.88 184 SER A N 1
ATOM 1407 C CA . SER A 1 184 ? -9.445 11.491 17.273 1.00 94.88 184 SER A CA 1
ATOM 1408 C C . SER A 1 184 ? -9.617 10.547 18.465 1.00 94.88 184 SER A C 1
ATOM 1410 O O . SER A 1 184 ? -10.509 10.725 19.296 1.00 94.88 184 SER A O 1
ATOM 1412 N N . PHE A 1 185 ? -8.685 9.602 18.603 1.00 95.56 185 PHE A N 1
ATOM 1413 C CA . PHE A 1 185 ? -8.590 8.709 19.759 1.00 95.56 185 PHE A CA 1
ATOM 1414 C C . PHE A 1 185 ? -7.377 8.982 20.659 1.00 95.56 185 PHE A C 1
ATOM 1416 O O . PHE A 1 185 ? -7.157 8.210 21.590 1.00 95.56 185 PHE A O 1
ATOM 1423 N N . THR A 1 186 ? -6.600 10.046 20.435 1.00 95.31 186 THR A N 1
ATOM 1424 C CA . THR A 1 186 ? -5.466 10.451 21.295 1.00 95.31 186 THR A CA 1
ATOM 1425 C C . THR A 1 186 ? -5.873 11.454 22.382 1.00 95.31 186 THR A C 1
ATOM 1427 O O . THR A 1 186 ? -6.894 12.137 22.253 1.00 95.31 186 THR A O 1
ATOM 1430 N N . ALA A 1 187 ? -5.056 11.579 23.434 1.00 92.06 187 ALA A N 1
ATOM 1431 C CA . ALA A 1 187 ? -5.174 12.607 24.471 1.00 92.06 187 ALA A CA 1
ATOM 1432 C C . ALA A 1 187 ? -3.844 13.391 24.644 1.00 92.06 187 ALA A C 1
ATOM 1434 O O . ALA A 1 187 ? -2.850 12.816 25.085 1.00 92.06 187 ALA A O 1
ATOM 1435 N N . PRO A 1 188 ? -3.786 14.704 24.330 1.00 92.50 188 PRO A N 1
ATOM 1436 C CA . PRO A 1 188 ? -4.861 15.517 23.757 1.00 92.50 188 PRO A CA 1
ATOM 1437 C C . PRO A 1 188 ? -5.255 15.045 22.344 1.00 92.50 188 PRO A C 1
ATOM 1439 O O . PRO A 1 188 ? -4.471 14.333 21.705 1.00 92.50 188 PRO A O 1
ATOM 1442 N N . PRO A 1 189 ? -6.446 15.426 21.844 1.00 93.25 189 PRO A N 1
ATOM 1443 C CA . PRO A 1 189 ? -6.865 15.092 20.488 1.00 93.25 189 PRO A CA 1
ATOM 1444 C C . PRO A 1 189 ? -5.856 15.585 19.449 1.00 93.25 189 PRO A C 1
ATOM 1446 O O . PRO A 1 189 ? -5.411 16.733 19.507 1.00 93.25 189 PRO A O 1
ATOM 1449 N N . ARG A 1 190 ? -5.488 14.705 18.520 1.00 91.44 190 ARG A N 1
ATOM 1450 C CA . ARG A 1 190 ? -4.598 14.984 17.395 1.00 91.44 190 ARG A CA 1
ATOM 1451 C C . ARG A 1 190 ? -5.197 14.351 16.155 1.00 91.44 190 ARG A C 1
ATOM 1453 O O . ARG A 1 190 ? -5.586 13.184 16.180 1.00 91.44 190 ARG A O 1
ATOM 1460 N N . ASP A 1 191 ? -5.237 15.113 15.075 1.00 84.00 191 ASP A N 1
ATOM 1461 C CA . ASP A 1 191 ? -5.680 14.580 13.800 1.00 84.00 191 ASP A CA 1
ATOM 1462 C C . ASP A 1 191 ? -4.595 13.667 13.235 1.00 84.00 191 ASP A C 1
ATOM 1464 O O . ASP A 1 191 ? -3.427 14.047 13.110 1.00 84.00 191 ASP A O 1
ATOM 1468 N N . ALA A 1 192 ? -4.983 12.434 12.920 1.00 81.56 192 ALA A N 1
ATOM 1469 C CA . ALA A 1 192 ? -4.124 11.527 12.188 1.00 81.56 192 ALA A CA 1
ATOM 1470 C C . ALA A 1 192 ? -4.075 12.006 10.736 1.00 81.56 192 ALA A C 1
ATOM 1472 O O . ALA A 1 192 ? -5.020 11.814 9.971 1.00 81.56 192 ALA A O 1
ATOM 1473 N N . TYR A 1 193 ? -2.984 12.678 10.385 1.00 80.88 193 TYR A N 1
ATOM 1474 C CA . TYR A 1 193 ? -2.752 13.113 9.021 1.00 80.88 193 TYR A CA 1
ATOM 1475 C C . TYR A 1 193 ? -2.447 11.881 8.169 1.00 80.88 193 TYR A C 1
ATOM 1477 O O . TYR A 1 193 ? -1.444 11.198 8.392 1.00 80.88 193 TYR A O 1
ATOM 1485 N N . LEU A 1 194 ? -3.341 11.574 7.230 1.00 81.38 194 LEU A N 1
ATOM 1486 C CA . LEU A 1 194 ? -2.997 10.706 6.119 1.00 81.38 194 LEU A CA 1
ATOM 1487 C C . LEU A 1 194 ? -2.055 11.522 5.246 1.00 81.38 194 LEU A C 1
ATOM 1489 O O . LEU A 1 194 ? -2.390 12.624 4.831 1.00 81.38 194 LEU A O 1
ATOM 1493 N N . TYR A 1 195 ? -0.877 10.987 4.973 1.00 75.00 195 TYR A N 1
ATOM 1494 C CA . TYR A 1 195 ? -0.045 11.474 3.890 1.00 75.00 195 TYR A CA 1
ATOM 1495 C C . TYR A 1 195 ? -0.702 11.024 2.582 1.00 75.00 195 TYR A C 1
ATOM 1497 O O . TYR A 1 195 ? -0.207 10.150 1.876 1.00 75.00 195 TYR A O 1
ATOM 1505 N N . ASN A 1 196 ? -1.876 11.590 2.285 1.00 58.94 196 ASN A N 1
ATOM 1506 C CA . ASN A 1 196 ? -2.345 11.688 0.922 1.00 58.94 196 ASN A CA 1
ATOM 1507 C C . ASN A 1 196 ? -1.512 12.772 0.250 1.00 58.94 196 ASN A C 1
ATOM 1509 O O . ASN A 1 196 ? -1.322 13.874 0.752 1.00 58.94 196 ASN A O 1
ATOM 1513 N N . TYR A 1 197 ? -0.961 12.388 -0.885 1.00 49.62 197 TYR A N 1
ATOM 1514 C CA . TYR A 1 197 ? 0.093 13.065 -1.619 1.00 49.62 197 TYR A CA 1
ATOM 1515 C C . TYR A 1 197 ? -0.261 14.467 -2.172 1.00 49.62 197 TYR A C 1
ATOM 1517 O O . TYR A 1 197 ? 0.476 14.990 -3.002 1.00 49.62 197 TYR A O 1
ATOM 1525 N N . ASP A 1 198 ? -1.361 15.086 -1.736 1.00 39.22 198 ASP A N 1
ATOM 1526 C CA . ASP A 1 198 ? -1.783 16.431 -2.152 1.00 39.22 198 ASP A CA 1
ATOM 1527 C C . ASP A 1 198 ? -0.805 17.528 -1.671 1.00 39.22 198 ASP A C 1
ATOM 1529 O O . ASP A 1 198 ? -0.712 18.580 -2.300 1.00 39.22 198 ASP A O 1
ATOM 1533 N N . ASP A 1 199 ? -0.028 17.264 -0.610 1.00 41.97 199 ASP A N 1
ATOM 1534 C CA . ASP A 1 199 ? 1.020 18.163 -0.091 1.00 41.97 199 ASP A CA 1
ATOM 1535 C C . ASP A 1 199 ? 2.422 17.901 -0.693 1.00 41.97 199 ASP A C 1
ATOM 1537 O O . ASP A 1 199 ? 3.395 18.574 -0.335 1.00 41.97 199 ASP A O 1
ATOM 1541 N N . PHE A 1 200 ? 2.562 16.947 -1.624 1.00 46.66 200 PHE A N 1
ATOM 1542 C CA . PHE A 1 200 ? 3.815 16.716 -2.351 1.00 46.66 200 PHE A CA 1
ATOM 1543 C C . PHE A 1 200 ? 3.838 17.524 -3.659 1.00 46.66 200 PHE A C 1
ATOM 1545 O O . PHE A 1 200 ? 2.870 17.571 -4.408 1.00 46.66 200 PHE A O 1
ATOM 1552 N N . ALA A 1 201 ? 4.978 18.147 -3.976 1.00 37.94 201 ALA A N 1
ATOM 1553 C CA . ALA A 1 201 ? 5.156 18.994 -5.166 1.00 37.94 201 ALA A CA 1
ATOM 1554 C C . ALA A 1 201 ? 5.085 18.245 -6.522 1.00 37.94 201 ALA A C 1
ATOM 1556 O O . ALA A 1 201 ? 5.238 18.863 -7.576 1.00 37.94 201 ALA A O 1
ATOM 1557 N N . TYR A 1 202 ? 4.869 16.930 -6.502 1.00 37.31 202 TYR A N 1
ATOM 1558 C CA . TYR A 1 202 ? 4.783 16.043 -7.661 1.00 37.31 202 TYR A CA 1
ATOM 1559 C C . TYR A 1 202 ? 3.468 15.257 -7.592 1.00 37.31 202 TYR A C 1
ATOM 1561 O O . TYR A 1 202 ? 3.024 14.952 -6.484 1.00 37.31 202 TYR A O 1
ATOM 1569 N N . PRO A 1 203 ? 2.826 14.930 -8.734 1.00 39.56 203 PRO A N 1
ATOM 1570 C CA . PRO A 1 203 ? 1.593 14.154 -8.715 1.00 39.56 203 PRO A CA 1
ATOM 1571 C C . PRO A 1 203 ? 1.822 12.832 -7.959 1.00 39.56 203 PRO A C 1
ATOM 1573 O O . PRO A 1 203 ? 2.872 12.216 -8.148 1.00 39.56 203 PRO A O 1
ATOM 1576 N N . PRO A 1 204 ? 0.870 12.399 -7.117 1.00 47.59 204 PRO A N 1
ATOM 1577 C CA . PRO A 1 204 ? 1.053 11.262 -6.218 1.00 47.59 204 PRO A CA 1
ATOM 1578 C C . PRO A 1 204 ? 1.503 9.976 -6.927 1.00 47.59 204 PRO A C 1
ATOM 1580 O O . PRO A 1 204 ? 0.830 9.593 -7.894 1.00 47.59 204 PRO A O 1
ATOM 1583 N N . PRO A 1 205 ? 2.496 9.223 -6.415 1.00 53.59 205 PRO A N 1
ATOM 1584 C CA . PRO A 1 205 ? 2.520 7.784 -6.645 1.00 53.59 205 PRO A CA 1
ATOM 1585 C C . PRO A 1 205 ? 1.250 7.175 -6.024 1.00 53.59 205 PRO A C 1
ATOM 1587 O O . PRO A 1 205 ? 0.853 7.486 -4.899 1.00 53.59 205 PRO A O 1
ATOM 1590 N N . VAL A 1 206 ? 0.517 6.365 -6.792 1.00 68.31 206 VAL A N 1
ATOM 1591 C CA . VAL A 1 206 ? -0.827 5.879 -6.413 1.00 68.31 206 VAL A CA 1
ATOM 1592 C C . VAL A 1 206 ? -0.711 4.634 -5.533 1.00 68.31 206 VAL A C 1
ATOM 1594 O O . VAL A 1 206 ? -1.073 3.533 -5.931 1.00 68.31 206 VAL A O 1
ATOM 1597 N N . HIS A 1 207 ? -0.186 4.784 -4.328 1.00 82.38 207 HIS A N 1
ATOM 1598 C CA . HIS A 1 207 ? 0.133 3.648 -3.471 1.00 82.38 207 HIS A CA 1
ATOM 1599 C C . HIS A 1 207 ? -1.122 2.899 -2.941 1.00 82.38 207 HIS A C 1
ATOM 1601 O O . HIS A 1 207 ? -2.138 3.540 -2.645 1.00 82.38 207 HIS A O 1
ATOM 1607 N N . PRO A 1 208 ? -1.098 1.553 -2.793 1.00 87.44 208 PRO A N 1
ATOM 1608 C CA . PRO A 1 208 ? -2.234 0.777 -2.275 1.00 87.44 208 PRO A CA 1
ATOM 1609 C C . PRO A 1 208 ? -2.582 1.081 -0.821 1.00 87.44 208 PRO A C 1
ATOM 1611 O O . PRO A 1 208 ? -3.761 1.057 -0.463 1.00 87.44 208 PRO A O 1
ATOM 1614 N N . PHE A 1 209 ? -1.582 1.374 0.007 1.00 91.44 209 PHE A N 1
ATOM 1615 C CA . PHE A 1 209 ? -1.748 1.520 1.451 1.00 91.44 209 PHE A CA 1
ATOM 1616 C C . PHE A 1 209 ? -1.750 2.993 1.884 1.00 91.44 209 PHE A C 1
ATOM 1618 O O . PHE A 1 209 ? -0.969 3.776 1.337 1.00 91.44 209 PHE A O 1
ATOM 1625 N N . PRO A 1 210 ? -2.572 3.362 2.885 1.00 89.50 210 PRO A N 1
ATOM 1626 C CA . PRO A 1 210 ? -2.517 4.672 3.510 1.00 89.50 210 PRO A CA 1
ATOM 1627 C C . PRO A 1 210 ? -1.212 4.810 4.295 1.00 89.50 210 PRO A C 1
ATOM 1629 O O . PRO A 1 210 ? -0.918 3.992 5.164 1.00 89.50 210 PRO A O 1
ATOM 1632 N N . PHE A 1 211 ? -0.460 5.869 4.026 1.00 88.88 211 PHE A N 1
ATOM 1633 C CA . PHE A 1 211 ? 0.625 6.308 4.894 1.00 88.88 211 PHE A CA 1
ATOM 1634 C C . PHE A 1 211 ? 0.096 7.378 5.830 1.00 88.88 211 PHE A C 1
ATOM 1636 O O . PHE A 1 211 ? -0.601 8.289 5.393 1.00 88.88 211 PHE A O 1
ATOM 1643 N N . ALA A 1 212 ? 0.388 7.270 7.122 1.00 88.75 212 ALA A N 1
ATOM 1644 C CA . ALA A 1 212 ? -0.181 8.165 8.120 1.00 88.75 212 ALA A CA 1
ATOM 1645 C C . ALA A 1 212 ? 0.834 8.584 9.175 1.00 88.75 212 ALA A C 1
ATOM 1647 O O . ALA A 1 212 ? 1.793 7.865 9.458 1.00 88.75 212 ALA A O 1
ATOM 1648 N N . ALA A 1 213 ? 0.591 9.739 9.793 1.00 85.38 213 ALA A N 1
ATOM 1649 C CA . ALA A 1 213 ? 1.322 10.159 10.977 1.00 85.38 213 ALA A CA 1
ATOM 1650 C C . ALA A 1 213 ? 1.162 9.094 12.067 1.00 85.38 213 ALA A C 1
ATOM 1652 O O . ALA A 1 213 ? 0.044 8.758 12.467 1.00 85.38 213 ALA A O 1
ATOM 1653 N N . ASP A 1 214 ? 2.282 8.560 12.548 1.00 88.94 214 ASP A N 1
ATOM 1654 C CA . ASP A 1 214 ? 2.255 7.450 13.489 1.00 88.94 214 ASP A CA 1
ATOM 1655 C C . ASP A 1 214 ? 2.042 7.929 14.928 1.00 88.94 214 ASP A C 1
ATOM 1657 O O . ASP A 1 214 ? 2.950 7.975 15.757 1.00 88.94 214 ASP A O 1
ATOM 1661 N N . LEU A 1 215 ? 0.800 8.308 15.221 1.00 91.50 215 LEU A N 1
ATOM 1662 C CA . LEU A 1 215 ? 0.386 8.768 16.545 1.00 91.50 215 LEU A CA 1
ATOM 1663 C C . LEU A 1 215 ? 0.290 7.634 17.574 1.00 91.50 215 LEU A C 1
ATOM 1665 O O . LEU A 1 215 ? 0.140 7.914 18.764 1.00 91.50 215 LEU A O 1
ATOM 1669 N N . LEU A 1 216 ? 0.339 6.373 17.131 1.00 92.88 216 LEU A N 1
ATOM 1670 C CA . LEU A 1 216 ? 0.184 5.220 18.005 1.00 92.88 216 LEU A CA 1
ATOM 1671 C C . LEU A 1 216 ? 1.538 4.673 18.442 1.00 92.88 216 LEU A C 1
ATOM 1673 O O . LEU A 1 216 ? 1.799 4.617 19.640 1.00 92.88 216 LEU A O 1
ATOM 1677 N N . THR A 1 217 ? 2.418 4.286 17.518 1.00 90.88 217 THR A N 1
ATOM 1678 C CA . THR A 1 217 ? 3.675 3.626 17.908 1.00 90.88 217 THR A CA 1
ATOM 1679 C C . THR A 1 217 ? 4.650 4.586 18.589 1.00 90.88 217 THR A C 1
ATOM 1681 O O . THR A 1 217 ? 5.443 4.147 19.422 1.00 90.88 217 THR A O 1
ATOM 1684 N N . GLN A 1 218 ? 4.524 5.890 18.320 1.00 90.00 218 GLN A N 1
ATOM 1685 C CA . GLN A 1 218 ? 5.299 6.954 18.964 1.00 90.00 218 GLN A CA 1
ATOM 1686 C C . GLN A 1 218 ? 4.788 7.331 20.366 1.00 90.00 218 GLN A C 1
ATOM 1688 O O . GLN A 1 218 ? 5.455 8.082 21.079 1.00 90.00 218 GLN A O 1
ATOM 1693 N N . ALA A 1 219 ? 3.606 6.858 20.774 1.00 92.69 219 ALA A N 1
ATOM 1694 C CA . ALA A 1 219 ? 3.068 7.122 22.105 1.00 92.69 219 ALA A CA 1
ATOM 1695 C C . ALA A 1 219 ? 3.735 6.237 23.175 1.00 92.69 219 ALA A C 1
ATOM 1697 O O . ALA A 1 219 ? 4.231 5.150 22.886 1.00 92.69 219 ALA A O 1
ATOM 1698 N N . GLY A 1 220 ? 3.708 6.674 24.438 1.00 95.25 220 GLY A N 1
ATOM 1699 C CA . GLY A 1 220 ? 4.101 5.817 25.564 1.00 95.25 220 GLY A CA 1
ATOM 1700 C C . GLY A 1 220 ? 3.096 4.681 25.796 1.00 95.25 220 GLY A C 1
ATOM 1701 O O . GLY A 1 220 ? 1.922 4.819 25.458 1.00 95.25 220 GLY A O 1
ATOM 1702 N N . ASP A 1 221 ? 3.529 3.576 26.410 1.00 95.75 221 ASP A N 1
ATOM 1703 C CA . ASP A 1 221 ? 2.735 2.339 26.553 1.00 95.75 221 ASP A CA 1
ATOM 1704 C C . ASP A 1 221 ? 1.344 2.535 27.179 1.00 95.75 221 ASP A C 1
ATOM 1706 O O . ASP A 1 221 ? 0.372 1.892 26.773 1.00 95.75 221 ASP A O 1
ATOM 1710 N N . GLU A 1 222 ? 1.235 3.425 28.168 1.00 96.62 222 GLU A N 1
ATOM 1711 C CA . GLU A 1 222 ? -0.043 3.760 28.801 1.00 96.62 222 GLU A CA 1
ATOM 1712 C C . GLU A 1 222 ? -0.999 4.432 27.808 1.00 96.62 222 GLU A C 1
ATOM 1714 O O . GLU A 1 222 ? -2.147 4.008 27.669 1.00 96.62 222 GLU A O 1
ATOM 1719 N N . GLU A 1 223 ? -0.509 5.417 27.052 1.00 96.31 223 GLU A N 1
ATOM 1720 C CA . GLU A 1 223 ? -1.311 6.114 26.048 1.00 96.31 223 GLU A CA 1
ATOM 1721 C C . GLU A 1 223 ? -1.626 5.201 24.856 1.00 96.31 223 GLU A C 1
ATOM 1723 O O . GLU A 1 223 ? -2.758 5.213 24.377 1.00 96.31 223 GLU A O 1
ATOM 1728 N N . LYS A 1 224 ? -0.705 4.317 24.437 1.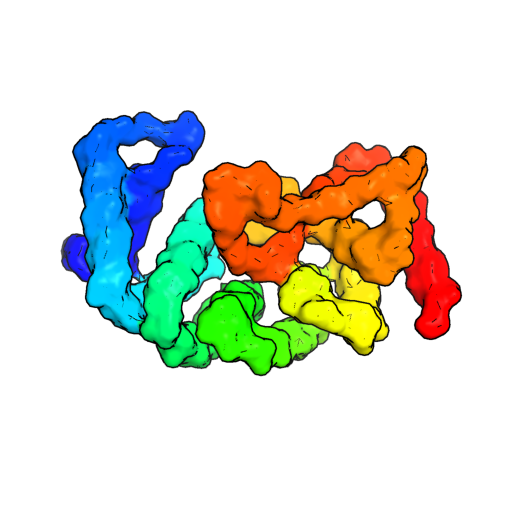00 97.12 224 LYS A N 1
ATOM 1729 C CA . LYS A 1 224 ? -0.995 3.273 23.435 1.00 97.12 224 LYS A CA 1
ATOM 1730 C C . LYS A 1 224 ? -2.196 2.430 23.853 1.00 97.12 224 LYS A C 1
ATOM 1732 O O . LYS A 1 224 ? -3.122 2.232 23.064 1.00 97.12 224 LYS A O 1
ATOM 1737 N N . ARG A 1 225 ? -2.197 1.938 25.098 1.00 97.50 225 ARG A N 1
ATOM 1738 C CA . ARG A 1 225 ? -3.301 1.140 25.651 1.00 97.50 225 ARG A CA 1
ATOM 1739 C C . ARG A 1 225 ? -4.596 1.947 25.694 1.00 97.50 225 ARG A C 1
ATOM 1741 O O . ARG A 1 225 ? -5.635 1.433 25.286 1.00 97.50 225 ARG A O 1
ATOM 1748 N N . ALA A 1 226 ? -4.527 3.205 26.117 1.00 97.81 226 ALA A N 1
ATOM 1749 C CA . ALA A 1 226 ? -5.690 4.075 26.206 1.00 97.81 226 ALA A CA 1
ATOM 1750 C C . ALA A 1 226 ? -6.293 4.394 24.823 1.00 97.81 226 ALA A C 1
ATOM 1752 O O . ALA A 1 226 ? -7.507 4.292 24.655 1.00 97.81 226 ALA A O 1
ATOM 1753 N N . ILE A 1 227 ? -5.474 4.702 23.809 1.00 97.62 227 ILE A N 1
ATOM 1754 C CA . ILE A 1 227 ? -5.917 4.902 22.415 1.00 97.62 227 ILE A CA 1
ATOM 1755 C C . ILE A 1 227 ? -6.648 3.653 21.914 1.00 97.62 227 ILE A C 1
ATOM 1757 O O . ILE A 1 227 ? -7.781 3.725 21.430 1.00 97.62 227 ILE A O 1
ATOM 1761 N N . LYS A 1 228 ? -6.004 2.494 22.078 1.00 98.06 228 LYS A N 1
ATOM 1762 C CA . LYS A 1 228 ? -6.525 1.177 21.701 1.00 98.06 228 LYS A CA 1
ATOM 1763 C C . LYS A 1 228 ? -7.876 0.886 22.351 1.00 98.06 228 LYS A C 1
ATOM 1765 O O . LYS A 1 228 ? -8.792 0.395 21.684 1.00 98.06 228 LYS A O 1
ATOM 1770 N N . GLU A 1 229 ? -8.012 1.182 23.636 1.00 98.00 229 GLU A N 1
ATOM 1771 C CA . GLU A 1 229 ? -9.242 0.958 24.388 1.00 98.00 229 GLU A CA 1
ATOM 1772 C C . GLU A 1 229 ? -10.354 1.926 23.975 1.00 98.00 229 GLU A C 1
ATOM 1774 O O . GLU A 1 229 ? -11.482 1.484 23.753 1.00 98.00 229 GLU A O 1
ATOM 1779 N N . ARG A 1 230 ? -10.042 3.214 23.767 1.00 97.62 230 ARG A N 1
ATOM 1780 C CA . ARG A 1 230 ? -11.003 4.213 23.270 1.00 97.62 230 ARG A CA 1
ATOM 1781 C C . ARG A 1 230 ? -11.556 3.831 21.894 1.00 97.62 230 ARG A C 1
ATOM 1783 O O . ARG A 1 230 ? -12.773 3.864 21.710 1.00 97.62 230 ARG A O 1
ATOM 1790 N N . ALA A 1 231 ? -10.702 3.395 20.966 1.00 97.19 231 ALA A N 1
ATOM 1791 C CA . ALA A 1 231 ? -11.123 2.936 19.638 1.00 97.19 231 ALA A CA 1
ATOM 1792 C C . ALA A 1 231 ? -12.050 1.708 19.710 1.00 97.19 231 ALA A C 1
ATOM 1794 O O . ALA A 1 231 ? -13.128 1.693 19.110 1.00 97.19 231 ALA A O 1
ATOM 1795 N N . ARG A 1 232 ? -11.681 0.695 20.508 1.00 97.88 232 ARG A N 1
ATOM 1796 C CA . ARG A 1 232 ? -12.501 -0.516 20.708 1.00 97.88 232 ARG A CA 1
ATOM 1797 C C . ARG A 1 232 ? -13.817 -0.213 21.430 1.00 97.88 232 ARG A C 1
ATOM 1799 O O . ARG A 1 232 ? -14.847 -0.796 21.102 1.00 97.88 232 ARG A O 1
ATOM 1806 N N . ALA A 1 233 ? -13.809 0.677 22.421 1.00 97.25 233 ALA A N 1
ATOM 1807 C CA . ALA A 1 233 ? -15.009 1.096 23.142 1.00 97.25 233 ALA A CA 1
ATOM 1808 C C . ALA A 1 233 ? -15.981 1.851 22.231 1.00 97.25 233 ALA A C 1
ATOM 1810 O O . ALA A 1 233 ? -17.173 1.554 22.244 1.00 97.25 233 ALA A O 1
ATOM 1811 N N . TRP A 1 234 ? -15.476 2.767 21.402 1.00 96.19 234 TRP A N 1
ATOM 1812 C CA . TRP A 1 234 ? -16.289 3.456 20.404 1.00 96.19 234 TRP A CA 1
ATOM 1813 C C . TRP A 1 234 ? -16.970 2.473 19.450 1.00 96.19 234 TRP A C 1
ATOM 1815 O O . TRP A 1 234 ? -18.186 2.542 19.276 1.00 96.19 234 TRP A O 1
ATOM 1825 N N . TRP A 1 235 ? -16.224 1.508 18.902 1.00 96.44 235 TRP A N 1
ATOM 1826 C CA . TRP A 1 235 ? -16.800 0.526 17.983 1.00 96.44 235 TRP A CA 1
ATOM 1827 C C . TRP A 1 235 ? -17.876 -0.343 18.645 1.00 96.44 235 TRP A C 1
ATOM 1829 O O . TRP A 1 235 ? -18.945 -0.522 18.073 1.00 96.44 235 TRP A O 1
ATOM 1839 N N . ARG A 1 236 ? -17.654 -0.806 19.886 1.00 95.25 236 ARG A N 1
ATOM 1840 C CA . ARG A 1 236 ? -18.660 -1.572 20.654 1.00 95.25 236 ARG A CA 1
ATOM 1841 C C . ARG A 1 236 ? -19.965 -0.807 20.889 1.00 95.25 236 ARG A C 1
ATOM 1843 O O . ARG A 1 236 ? -21.006 -1.435 21.037 1.00 95.25 236 ARG A O 1
ATOM 1850 N N . ASN A 1 237 ? -19.896 0.520 20.945 1.00 92.62 237 ASN A N 1
ATOM 1851 C CA . ASN A 1 237 ? -21.038 1.395 21.205 1.00 92.62 237 ASN A CA 1
ATOM 1852 C C . ASN A 1 237 ? -21.628 2.007 19.923 1.00 92.62 237 ASN A C 1
ATOM 1854 O O . ASN A 1 237 ? -22.536 2.834 20.004 1.00 92.62 237 ASN A O 1
ATOM 1858 N N . THR A 1 238 ? -21.106 1.638 18.751 1.00 85.94 238 THR A N 1
ATOM 1859 C CA . THR A 1 238 ? -21.598 2.123 17.463 1.00 85.94 238 THR A CA 1
ATOM 1860 C C . THR A 1 238 ? -22.659 1.153 16.929 1.00 85.94 238 THR A C 1
ATOM 1862 O O . THR A 1 238 ? -22.358 -0.034 16.805 1.00 85.94 238 THR A O 1
ATOM 1865 N N . PRO A 1 239 ? -23.879 1.624 16.615 1.00 59.03 239 PRO A N 1
ATOM 1866 C CA . PRO A 1 239 ? -24.933 0.795 16.032 1.00 59.03 239 PRO A CA 1
ATOM 1867 C C . PRO A 1 239 ? -24.633 0.346 14.592 1.00 59.03 239 PRO A C 1
ATOM 1869 O O . PRO A 1 239 ? -23.893 1.049 13.848 1.00 59.03 239 PRO A O 1
#

Foldseek 3Di:
DPPPPDCLQLLNLLVLLLLLPDDPPDDDDPVSVVSNVVSLVSLLVCQLRNQVNLLLQCLPLDPSSVLSSLLSLLVSAPSNQVVLVVCQPVRDLSSLLSSLLSNVSSPNVCSLVVLLCQCVPPDLLSNLLSLQLCLVRDPCSLVVCVSNVVSLLVQLPWQDDDSPDPAGSNLSSQQSLCVSVVFALFVVGDHWDFPPVPPPPDPDSSDSGTGTDRPQVPDDPVRNVSSSVSSVVVVVPDD

Nearest PDB structures (foldseek):
  3dad-assembly2_B  TM=3.398E-01  e=1.169E+00  Homo sapiens
  5fu6-assembly2_A  TM=2.145E-01  e=7.668E+00  Homo sapiens

Radius of gyration: 19.54 Å; Cα contacts (8 Å, |Δi|>4): 321; chains: 1; bounding box: 54×39×54 Å

Sequence (239 aa):
MNKGEDPREPAALFRRYLETLPLPDRELTSADVEAGQRARQALLDLGAAAVPALVAELTAADFVAKDAAYDLILELGQQAREPLRRAVGTHGPVVDIWIATALRRLGASDELERIWPLLEHGEGYVRHLAALALAFQIENAQAHKTRLMPMLLEALDDERSIESTPFTIAGSALAMISAMARQSFTAPPRDAYLYNYDDFAYPPPVHPFPFAADLLTQAGDEEKRAIKERARAWWRNTP

pLDDT: mean 90.25, std 12.84, range [33.88, 98.44]

Solvent-accessible surface area (backbone atoms only — not comparable to full-atom values): 13216 Å² total; per-residue (Å²): 132,83,77,76,75,58,75,82,39,48,59,49,20,49,52,48,24,61,77,35,56,93,43,99,91,52,91,73,52,73,68,44,41,52,51,12,53,51,24,47,48,51,41,53,74,49,38,46,75,24,40,68,45,34,57,57,34,53,66,50,81,50,48,70,55,24,52,57,28,50,48,51,47,57,71,44,33,75,52,30,48,64,54,47,64,68,48,56,78,74,73,44,74,66,42,36,45,48,47,22,43,50,34,28,74,64,69,39,68,71,39,48,64,69,40,62,67,34,58,71,42,93,50,64,68,51,15,31,51,32,30,42,22,46,58,62,67,43,96,59,37,71,86,45,38,85,72,36,46,64,38,35,61,54,20,54,75,34,79,52,48,50,71,76,41,97,35,31,39,16,11,24,23,51,26,52,51,23,63,74,67,74,46,61,55,48,90,74,74,51,83,55,48,61,64,61,46,83,85,46,100,52,86,58,79,88,65,48,59,63,40,29,49,50,71,41,79,76,40,56,72,69,55,36,52,48,28,54,47,49,52,53,52,52,56,75,71,52,133

Secondary structure (DSSP, 8-state):
--PPPPTTSHHHHHHHHHTTS--TT----HHHHHHHHHHHHHHHHHGGGTHHHHHHHTT-S-HHHHHHHHHHHHHTGGGGHHHHHHHTTSS-HHHHHHHHHHHHHTT-GGGGGGTGGGGG-SSHHHHHHHHHHHHHH-TTGGGGHHHHHHHHHHHTT---BSTTSS-BHHHHHHHHHHHHHTS--SSS-----B--GGGSSSPPP--SSPPB--TTTTS-HHHHHHHHHHHHHHHHT--

Mean predicted aligned error: 5.13 Å